Protein AF-A0A9N8VQ51-F1 (afdb_monomer_lite)

Sequence (353 aa):
MSFQVENALGAQPTTYTETKEGTSELGQQQNMNNNNSEETFSDNPTELLEFSQPSAPISSTDSSTVSSSSTLDYNYESSNSSTTSSSDYDTPIINPISFLNTMHQKLNLEPPTYEFSHDPATGHFFCQVNFNNQAYKNTIARPKKQQAKEDAAGIAMQGLSLIMPDFTAAIRQELLVPKSAQWYQKQLMRANKGESKRPCVLLLEFCQMHRLGHPIYNIRDDGRGYYLFDCTIMGRTFNPELALWQKNDAKDHVSTIAFNVLYREFYEKEIVEIQSRLQPYGIPPTSVGIPPSHPPPNVAYSPLHHSMYPNTADGSNYYATAEHASYYATDPNGQVAMYYSNTTMTNASHQRN

pLDDT: mean 70.94, std 27.79, range [26.86, 98.75]

Secondary structure (DSSP, 8-state):
-----------------------------------------------------------------------------------------------HHHHHHHHHHHHTPPPPEEEEEE-TTT-PEEEEEEETTEEEE-SS-BSSHHHHHHHHHHHHHHHHHHH-HHHHHHHHHHHTS-HHHHHHHHHHHHHTTT-PPPHHHHHHHHHHHHT--PPEEEEEE-SSS-EEEEEEETTEEEPPSS-BSSHHHHHHHHHHHHHHHHHHHHHHHHHHHHHHHHS-TT------------PPP----------------------------------TT---------------PPP--

InterPro domains:
  IPR014720 Double-stranded RNA-binding domain [PS50137] (95-162)
  IPR014720 Double-stranded RNA-binding domain [SM00358] (96-161)
  IPR014720 Double-stranded RNA-binding domain [SM00358] (199-263)

Foldseek 3Di:
DDDDDDDDDDDDDDDDDDDDDDDDDDDDDDDDDDDDDDDDDDDDDDDDDDDDDDDDDDDDDDDDDDDDDDPPPPPPPPPPDPDDPDPPDLQFQDQLLVLQVLLCVVVVFDRWDKDWDADPVPRFIKIWIQGPNDIFIAPDGHNDPVVNVSRSSVRVLVVCCVVPVVSSVVSSVVSLAQPLRVVVVVQVVCVVVVNHDQLQVVLQVVCVVVVQDGWDWDWDDPVPQFIWIWTDTNNDIFGAPDTHNDPSVNSSRSSNVVCVVVSVVSRVVRNVVSVVSRDPPDDDPPPVPPPPPDDDPDDDDDDDDDDDDDDDDDDDDDDDDPPPPDDFDADPVGDGDDDDDDDDDDDDDDDDD

Radius of gyration: 37.27 Å; chains: 1; bounding box: 99×84×125 Å

Organism: Funneliformis mosseae (NCBI:txid27381)

Structure (mmCIF, N/CA/C/O backbone):
data_AF-A0A9N8VQ51-F1
#
_entry.id   AF-A0A9N8VQ51-F1
#
loop_
_atom_site.group_PDB
_atom_site.id
_atom_site.type_symbol
_atom_site.label_atom_id
_atom_site.label_alt_id
_atom_site.label_comp_id
_atom_site.label_asym_id
_atom_site.label_entity_id
_atom_site.label_seq_id
_atom_site.pdbx_PDB_ins_code
_atom_site.Cartn_x
_atom_site.Cartn_y
_atom_site.Cartn_z
_atom_site.occupancy
_atom_site.B_iso_or_equiv
_atom_site.auth_seq_id
_atom_site.auth_comp_id
_atom_site.auth_asym_id
_atom_site.auth_atom_id
_atom_site.pdbx_PDB_model_num
ATOM 1 N N . MET A 1 1 ? 7.041 -14.402 78.923 1.00 42.50 1 MET A N 1
ATOM 2 C CA . MET A 1 1 ? 8.367 -14.882 79.362 1.00 42.50 1 MET A CA 1
ATOM 3 C C . MET A 1 1 ? 8.859 -15.892 78.345 1.00 42.50 1 MET A C 1
ATOM 5 O O . MET A 1 1 ? 8.056 -16.669 77.850 1.00 42.50 1 MET A O 1
ATOM 9 N N . SER A 1 2 ? 10.135 -15.758 78.001 1.00 42.25 2 SER A N 1
ATOM 10 C CA . SER A 1 2 ? 10.947 -16.480 77.021 1.00 42.25 2 SER A CA 1
ATOM 11 C C . SER A 1 2 ? 10.787 -18.003 77.009 1.00 42.25 2 SER A C 1
ATOM 13 O O . SER A 1 2 ? 10.531 -18.581 78.056 1.00 42.25 2 SER A O 1
ATOM 15 N N . PHE A 1 3 ? 11.040 -18.637 75.857 1.00 45.56 3 PHE A N 1
ATOM 16 C CA . PHE A 1 3 ? 12.298 -19.361 75.604 1.00 45.56 3 PHE A CA 1
ATOM 17 C C . PHE A 1 3 ? 12.540 -19.539 74.092 1.00 45.56 3 PHE A C 1
ATOM 19 O O . PHE A 1 3 ? 11.647 -19.920 73.341 1.00 45.56 3 PHE A O 1
ATOM 26 N N . GLN A 1 4 ? 13.767 -19.209 73.682 1.00 50.56 4 GLN A N 1
ATOM 27 C CA . GLN A 1 4 ? 14.431 -19.611 72.438 1.00 50.56 4 GLN A CA 1
ATOM 28 C C . GLN A 1 4 ? 14.835 -21.100 72.513 1.00 50.56 4 GLN A C 1
ATOM 30 O O . GLN A 1 4 ? 14.955 -21.628 73.618 1.00 50.56 4 GLN A O 1
ATOM 35 N N . VAL A 1 5 ? 15.124 -21.744 71.373 1.00 43.41 5 VAL A N 1
ATOM 36 C CA . VAL A 1 5 ? 16.480 -22.187 70.943 1.00 43.41 5 VAL A CA 1
ATOM 37 C C . VAL A 1 5 ? 16.397 -23.031 69.649 1.00 43.41 5 VAL A C 1
ATOM 39 O O . VAL A 1 5 ? 15.387 -23.658 69.346 1.00 43.41 5 VAL A O 1
ATOM 42 N N . GLU A 1 6 ? 17.487 -22.930 68.886 1.00 47.00 6 GLU A N 1
ATOM 43 C CA . GLU A 1 6 ? 17.826 -23.301 67.506 1.00 47.00 6 GLU A CA 1
ATOM 44 C C . GLU A 1 6 ? 17.985 -24.799 67.175 1.00 47.00 6 GLU A C 1
ATOM 46 O O . GLU A 1 6 ? 18.279 -25.615 68.048 1.00 47.00 6 GLU A O 1
ATOM 51 N N . ASN A 1 7 ? 17.902 -25.114 65.869 1.00 37.84 7 ASN A N 1
ATOM 52 C CA . ASN A 1 7 ? 18.898 -25.827 65.022 1.00 37.84 7 ASN A CA 1
ATOM 53 C C . ASN A 1 7 ? 18.189 -26.441 63.792 1.00 37.84 7 ASN A C 1
ATOM 55 O O . ASN A 1 7 ? 17.039 -26.843 63.912 1.00 37.84 7 ASN A O 1
ATOM 59 N N . ALA A 1 8 ? 18.763 -26.702 62.615 1.00 38.41 8 ALA A N 1
ATOM 60 C CA . ALA A 1 8 ? 19.899 -26.253 61.799 1.00 38.41 8 ALA A CA 1
ATOM 61 C C . ALA A 1 8 ? 19.885 -27.162 60.533 1.00 38.41 8 ALA A C 1
ATOM 63 O O . ALA A 1 8 ? 19.404 -28.290 60.618 1.00 38.41 8 ALA A O 1
ATOM 64 N N . LEU A 1 9 ? 20.495 -26.702 59.424 1.00 38.12 9 LEU A N 1
ATOM 65 C CA . LEU A 1 9 ? 20.803 -27.408 58.150 1.00 38.12 9 LEU A CA 1
ATOM 66 C C . LEU A 1 9 ? 19.612 -27.668 57.198 1.00 38.12 9 LEU A C 1
ATOM 68 O O . LEU A 1 9 ? 18.580 -28.172 57.603 1.00 38.12 9 LEU A O 1
ATOM 72 N N . GLY A 1 10 ? 19.656 -27.404 55.889 1.00 33.50 10 GLY A N 1
ATOM 73 C CA . GLY A 1 10 ? 20.723 -26.975 54.983 1.00 33.50 10 GLY A CA 1
ATOM 74 C C . GLY A 1 10 ? 20.492 -27.617 53.605 1.00 33.50 10 GLY A C 1
ATOM 75 O O . GLY A 1 10 ? 20.541 -28.836 53.505 1.00 33.50 10 GLY A O 1
ATOM 76 N N . ALA A 1 11 ? 20.240 -26.829 52.552 1.00 41.12 11 ALA A N 1
ATOM 77 C CA . ALA A 1 11 ? 20.386 -27.247 51.150 1.00 41.12 11 ALA A CA 1
ATOM 78 C C . ALA A 1 11 ? 20.467 -26.015 50.227 1.00 41.12 11 ALA A C 1
ATOM 80 O O . ALA A 1 11 ? 19.726 -25.050 50.392 1.00 41.12 11 ALA A O 1
ATOM 81 N N . GLN A 1 12 ? 21.432 -26.056 49.311 1.00 45.28 12 GLN A N 1
ATOM 82 C CA . GLN A 1 12 ? 21.986 -24.956 48.514 1.00 45.28 12 GLN A CA 1
ATOM 83 C C . GLN A 1 12 ? 21.222 -24.668 47.202 1.00 45.28 12 GLN A C 1
ATOM 85 O O . GLN A 1 12 ? 20.552 -25.564 46.689 1.00 45.28 12 GLN A O 1
ATOM 90 N N . PRO A 1 13 ? 21.389 -23.466 46.607 1.00 43.16 13 PRO A N 1
ATOM 91 C CA . PRO A 1 13 ? 20.944 -23.141 45.252 1.00 43.16 13 PRO A CA 1
ATOM 92 C C . PRO A 1 13 ? 22.022 -23.448 44.194 1.00 43.16 13 PRO A C 1
ATOM 94 O O . PRO A 1 13 ? 23.195 -23.127 44.375 1.00 43.16 13 PRO A O 1
ATOM 97 N N . THR A 1 14 ? 21.627 -24.025 43.058 1.00 40.00 14 THR A N 1
ATOM 98 C CA . THR A 1 14 ? 22.489 -24.217 41.882 1.00 40.00 14 THR A CA 1
ATOM 99 C C . THR A 1 14 ? 22.326 -23.064 40.890 1.00 40.00 14 THR A C 1
ATOM 101 O O . THR A 1 14 ? 21.338 -22.969 40.165 1.00 40.00 14 THR A O 1
ATOM 104 N N . THR A 1 15 ? 23.329 -22.191 40.832 1.00 33.81 15 THR A N 1
ATOM 105 C CA . THR A 1 15 ? 23.589 -21.259 39.728 1.00 33.81 15 THR A CA 1
ATOM 106 C C . THR A 1 15 ? 24.597 -21.891 38.767 1.00 33.81 15 THR A C 1
ATOM 108 O O . THR A 1 15 ? 25.669 -22.320 39.186 1.00 33.81 15 THR A O 1
ATOM 111 N N . TYR A 1 16 ? 24.267 -21.934 37.474 1.00 34.72 16 TYR A N 1
ATOM 112 C CA . TYR A 1 16 ? 25.204 -22.294 36.408 1.00 34.72 16 TYR A CA 1
ATOM 113 C C . TYR A 1 16 ? 25.683 -21.024 35.699 1.00 34.72 16 TYR A C 1
ATOM 115 O O . TYR A 1 16 ? 24.906 -20.316 35.064 1.00 34.72 16 TYR A O 1
ATOM 123 N N . THR A 1 17 ? 26.981 -20.762 35.819 1.00 35.31 17 THR A N 1
ATOM 124 C CA . THR A 1 17 ? 27.781 -19.885 34.959 1.00 35.31 17 THR A CA 1
ATOM 125 C C . THR A 1 17 ? 28.634 -20.775 34.063 1.00 35.31 17 THR A C 1
ATOM 127 O O . THR A 1 17 ? 29.404 -21.581 34.584 1.00 35.31 17 THR A O 1
ATOM 130 N N . GLU A 1 18 ? 28.534 -20.626 32.743 1.00 38.41 18 GLU A N 1
ATOM 131 C CA . GLU A 1 18 ? 29.483 -21.223 31.801 1.00 38.41 18 GLU A CA 1
ATOM 132 C C . GLU A 1 18 ? 30.188 -20.110 31.022 1.00 38.41 18 GLU A C 1
ATOM 134 O O . GLU A 1 18 ? 29.588 -19.386 30.228 1.00 38.41 18 GLU A O 1
ATOM 139 N N . THR A 1 19 ? 31.480 -19.974 31.310 1.00 32.81 19 THR A N 1
ATOM 140 C CA . THR A 1 19 ? 32.449 -19.127 30.617 1.00 32.81 19 THR A CA 1
ATOM 141 C C . THR A 1 19 ? 33.337 -20.054 29.795 1.00 32.81 19 THR A C 1
ATOM 143 O O . THR A 1 19 ? 33.941 -20.961 30.368 1.00 32.81 19 THR A O 1
ATOM 146 N N . LYS A 1 20 ? 33.480 -19.810 28.488 1.00 44.97 20 LYS A N 1
ATOM 147 C CA . LYS A 1 20 ? 34.639 -20.275 27.714 1.00 44.97 20 LYS A CA 1
ATOM 148 C C . LYS A 1 20 ? 35.108 -19.205 26.728 1.00 44.97 20 LYS A C 1
ATOM 150 O O . LYS A 1 20 ? 34.407 -18.845 25.787 1.00 44.97 20 LYS A O 1
ATOM 155 N N . GLU A 1 21 ? 36.321 -18.733 27.002 1.00 39.19 21 GLU A N 1
ATOM 156 C CA . GLU A 1 21 ? 37.334 -18.228 26.066 1.00 39.19 21 GLU A CA 1
ATOM 157 C C . GLU A 1 21 ? 37.466 -19.205 24.875 1.00 39.19 21 GLU A C 1
ATOM 159 O O . GLU A 1 21 ? 37.218 -20.397 25.029 1.00 39.19 21 GLU A O 1
ATOM 164 N N . GLY A 1 22 ? 37.849 -18.865 23.649 1.00 35.94 22 GLY A N 1
ATOM 165 C CA . GLY A 1 22 ? 38.529 -17.716 23.068 1.00 35.94 22 GLY A CA 1
ATOM 166 C C . GLY A 1 22 ? 39.348 -18.276 21.896 1.00 35.94 22 GLY A C 1
ATOM 167 O O . GLY A 1 22 ? 40.073 -19.248 22.085 1.00 35.94 22 GLY A O 1
ATOM 168 N N . THR A 1 23 ? 39.231 -17.739 20.677 1.00 35.34 23 THR A N 1
ATOM 169 C CA . THR A 1 23 ? 40.211 -17.990 19.599 1.00 35.34 23 THR A CA 1
ATOM 170 C C . THR A 1 23 ? 40.178 -16.855 18.575 1.00 35.34 23 THR A C 1
ATOM 172 O O . THR A 1 23 ? 39.118 -16.408 18.146 1.00 35.34 23 THR A O 1
ATOM 175 N N . SER A 1 24 ? 41.376 -16.374 18.258 1.00 38.69 24 SER A N 1
ATOM 176 C CA . SER A 1 24 ? 41.749 -15.268 17.377 1.00 38.69 24 SER A CA 1
ATOM 177 C C . SER A 1 24 ? 41.990 -15.756 15.944 1.00 38.69 24 SER A C 1
ATOM 179 O O . SER A 1 24 ? 42.555 -16.830 15.802 1.00 38.69 24 SER A O 1
ATOM 181 N N . GLU A 1 25 ? 41.656 -14.941 14.933 1.00 36.38 25 GLU A N 1
ATOM 182 C CA . GLU A 1 25 ? 42.268 -14.834 13.581 1.00 36.38 25 GLU A CA 1
ATOM 183 C C . GLU A 1 25 ? 41.505 -13.715 12.832 1.00 36.38 25 GLU A C 1
ATOM 185 O O . GLU A 1 25 ? 40.301 -13.808 12.625 1.00 36.38 25 GLU A O 1
ATOM 190 N N . LEU A 1 26 ? 42.023 -12.493 12.663 1.00 36.50 26 LEU A N 1
ATOM 191 C CA . LEU A 1 26 ? 43.048 -12.022 11.718 1.00 36.50 26 LEU A CA 1
ATOM 192 C C . LEU A 1 26 ? 42.845 -12.504 10.268 1.00 36.50 26 LEU A C 1
ATOM 194 O O . LEU A 1 26 ? 43.478 -13.450 9.817 1.00 36.50 26 LEU A O 1
ATOM 198 N N . GLY A 1 27 ? 42.011 -11.779 9.517 1.00 33.06 27 GLY A N 1
ATOM 199 C CA . GLY A 1 27 ? 41.875 -11.903 8.066 1.00 33.06 27 GLY A CA 1
ATOM 200 C C . GLY A 1 27 ? 41.645 -10.535 7.430 1.00 33.06 27 GLY A C 1
ATOM 201 O O . GLY A 1 27 ? 40.580 -9.943 7.567 1.00 33.06 27 GLY A O 1
ATOM 202 N N . GLN A 1 28 ? 42.682 -10.024 6.772 1.00 35.22 28 GLN A N 1
ATOM 203 C CA . GLN A 1 28 ? 42.676 -8.815 5.954 1.00 35.22 28 GLN A CA 1
ATOM 204 C C . GLN A 1 28 ? 41.682 -8.961 4.794 1.00 35.22 28 GLN A C 1
ATOM 206 O O . GLN A 1 28 ? 41.728 -9.956 4.074 1.00 35.22 28 GLN A O 1
ATOM 211 N N . GLN A 1 29 ? 40.847 -7.947 4.555 1.00 35.72 29 GLN A N 1
ATOM 212 C CA . GLN A 1 29 ? 40.124 -7.815 3.293 1.00 35.72 29 GLN A CA 1
ATOM 213 C C . GLN A 1 29 ? 40.633 -6.578 2.555 1.00 35.72 29 GLN A C 1
ATOM 215 O O . GLN A 1 29 ? 40.297 -5.437 2.864 1.00 35.72 29 GLN A O 1
ATOM 220 N N . GLN A 1 30 ? 41.513 -6.852 1.597 1.00 35.66 30 GLN A N 1
ATOM 221 C CA . GLN A 1 30 ? 41.952 -5.945 0.553 1.00 35.66 30 GLN A CA 1
ATOM 222 C C . GLN A 1 30 ? 41.062 -6.131 -0.689 1.00 35.66 30 GLN A C 1
ATOM 224 O O . GLN A 1 30 ? 40.878 -7.249 -1.160 1.00 35.66 30 GLN A O 1
ATOM 229 N N . ASN A 1 31 ? 40.660 -4.987 -1.249 1.00 33.62 31 ASN A N 1
ATOM 230 C CA . ASN A 1 31 ? 40.716 -4.643 -2.675 1.00 33.62 31 ASN A CA 1
ATOM 231 C C . ASN A 1 31 ? 39.568 -5.043 -3.632 1.00 33.62 31 ASN A C 1
ATOM 233 O O . ASN A 1 31 ? 39.256 -6.214 -3.814 1.00 33.62 31 ASN A O 1
ATOM 237 N N . MET A 1 32 ? 39.024 -4.008 -4.291 1.00 30.31 32 MET A N 1
ATOM 238 C CA . MET A 1 32 ? 38.789 -3.813 -5.742 1.00 30.31 32 MET A CA 1
ATOM 239 C C . MET A 1 32 ? 37.933 -2.530 -5.847 1.00 30.31 32 MET A C 1
ATOM 241 O O . MET A 1 32 ? 36.733 -2.554 -5.600 1.00 30.31 32 MET A O 1
ATOM 245 N N . ASN A 1 33 ? 38.521 -1.334 -5.894 1.00 31.38 33 ASN A N 1
ATOM 246 C CA . ASN A 1 33 ? 39.154 -0.702 -7.055 1.00 31.38 33 ASN A CA 1
ATOM 247 C C . ASN A 1 33 ? 38.186 -0.582 -8.245 1.00 31.38 33 ASN A C 1
ATOM 249 O O . ASN A 1 33 ? 38.089 -1.485 -9.071 1.00 31.38 33 ASN A O 1
ATOM 253 N N . ASN A 1 34 ? 37.475 0.546 -8.319 1.00 33.94 34 ASN A N 1
ATOM 254 C CA . ASN A 1 34 ? 36.746 0.957 -9.512 1.00 33.94 34 ASN A CA 1
ATOM 255 C C . ASN A 1 34 ? 37.376 2.266 -9.997 1.00 33.94 34 ASN A C 1
ATOM 257 O O . ASN A 1 34 ? 37.078 3.346 -9.491 1.00 33.94 34 ASN A O 1
ATOM 261 N N . ASN A 1 35 ? 38.313 2.123 -10.933 1.00 33.78 35 ASN A N 1
ATOM 262 C CA . ASN A 1 35 ? 38.882 3.223 -11.692 1.00 33.78 35 ASN A CA 1
ATOM 263 C C . ASN A 1 35 ? 37.773 3.824 -12.555 1.00 33.78 35 ASN A C 1
ATOM 265 O O . ASN A 1 35 ? 37.283 3.158 -13.465 1.00 33.78 35 ASN A O 1
ATOM 269 N N . ASN A 1 36 ? 37.421 5.081 -12.304 1.00 37.19 36 ASN A N 1
ATOM 270 C CA . ASN A 1 36 ? 36.857 5.929 -13.338 1.00 37.19 36 ASN A CA 1
ATOM 271 C C . ASN A 1 36 ? 37.708 7.192 -13.418 1.00 37.19 36 ASN A C 1
ATOM 273 O O . ASN A 1 36 ? 37.992 7.842 -12.415 1.00 37.19 36 ASN A O 1
ATOM 277 N N . SER A 1 37 ? 38.176 7.416 -14.633 1.00 42.81 37 SER A N 1
ATOM 278 C CA . SER A 1 37 ? 39.149 8.395 -15.081 1.00 42.81 37 SER A CA 1
ATOM 279 C C . SER A 1 37 ? 38.754 9.837 -14.781 1.00 42.81 37 SER A C 1
ATOM 281 O O . SER A 1 37 ? 37.594 10.226 -14.907 1.00 42.81 37 SER A O 1
ATOM 283 N N . GLU A 1 38 ? 39.788 10.594 -14.426 1.00 31.61 38 GLU A N 1
ATOM 284 C CA . GLU A 1 38 ? 39.860 12.043 -14.301 1.00 31.61 38 GLU A CA 1
ATOM 285 C C . GLU A 1 38 ? 39.348 12.747 -15.569 1.00 31.61 38 GLU A C 1
ATOM 287 O O . GLU A 1 38 ? 39.861 12.513 -16.663 1.00 31.61 38 GLU A O 1
ATOM 292 N N . GLU A 1 39 ? 38.397 13.668 -15.410 1.00 39.69 39 GLU A N 1
ATOM 293 C CA . GLU A 1 39 ? 38.368 14.888 -16.215 1.00 39.69 39 GLU A CA 1
ATOM 294 C C . GLU A 1 39 ? 38.542 16.085 -15.282 1.00 39.69 39 GLU A C 1
ATOM 296 O O . GLU A 1 39 ? 37.778 16.332 -14.349 1.00 39.69 39 GLU A O 1
ATOM 301 N N . THR A 1 40 ? 39.638 16.778 -15.540 1.00 35.97 40 THR A N 1
ATOM 302 C CA . THR A 1 40 ? 40.151 17.985 -14.918 1.00 35.97 40 THR A CA 1
ATOM 303 C C . THR A 1 40 ? 39.262 19.174 -15.279 1.00 35.97 40 THR A C 1
ATOM 305 O O . THR A 1 40 ? 39.118 19.485 -16.458 1.00 35.97 40 THR A O 1
ATOM 308 N N . PHE A 1 41 ? 38.743 19.906 -14.291 1.00 38.28 41 PHE A N 1
ATOM 309 C CA . PHE A 1 41 ? 38.369 21.310 -14.480 1.00 38.28 41 PHE A CA 1
ATOM 310 C C . PHE A 1 41 ? 38.745 22.134 -13.246 1.00 38.28 41 PHE A C 1
ATOM 312 O O . PHE A 1 41 ? 38.390 21.804 -12.117 1.00 38.28 41 PHE A O 1
ATOM 319 N N . SER A 1 42 ? 39.533 23.174 -13.516 1.00 35.47 42 SER A N 1
ATOM 320 C CA . SER A 1 42 ? 40.180 24.087 -12.575 1.00 35.47 42 SER A CA 1
ATOM 321 C C . SER A 1 42 ? 39.239 25.208 -12.115 1.00 35.47 42 SER A C 1
ATOM 323 O O . SER A 1 42 ? 38.468 25.730 -12.916 1.00 35.47 42 SER A O 1
ATOM 325 N N . ASP A 1 43 ? 39.421 25.590 -10.848 1.00 33.06 43 ASP A N 1
ATOM 326 C CA . ASP A 1 43 ? 39.361 26.936 -10.253 1.00 33.06 43 ASP A CA 1
ATOM 327 C C . ASP A 1 43 ? 38.087 27.798 -10.354 1.00 33.06 43 ASP A C 1
ATOM 329 O O . ASP A 1 43 ? 37.773 28.375 -11.391 1.00 33.06 43 ASP A O 1
ATOM 333 N N . ASN A 1 44 ? 37.459 28.075 -9.200 1.00 34.41 44 ASN A N 1
ATOM 334 C CA . ASN A 1 44 ? 37.743 29.311 -8.441 1.00 34.41 44 ASN A CA 1
ATOM 335 C C . ASN A 1 44 ? 37.050 29.328 -7.052 1.00 34.41 44 ASN A C 1
ATOM 337 O O . ASN A 1 44 ? 36.023 28.670 -6.876 1.00 34.41 44 ASN A O 1
ATOM 341 N N . PRO A 1 45 ? 37.579 30.082 -6.063 1.00 47.75 45 PRO A N 1
ATOM 342 C CA . PRO A 1 45 ? 37.125 30.067 -4.677 1.00 47.75 45 PRO A CA 1
ATOM 343 C C . PRO A 1 45 ? 36.052 31.134 -4.413 1.00 47.75 45 PRO A C 1
ATOM 345 O O . PRO A 1 45 ? 36.073 32.217 -4.996 1.00 47.75 45 PRO A O 1
ATOM 348 N N . THR A 1 46 ? 35.122 30.858 -3.498 1.00 37.44 46 THR A N 1
ATOM 349 C CA . THR A 1 46 ? 34.206 31.870 -2.951 1.00 37.44 46 THR A CA 1
ATOM 350 C C . THR A 1 46 ? 34.304 31.899 -1.432 1.00 37.44 46 THR A C 1
ATOM 352 O O . THR A 1 46 ? 34.487 30.880 -0.772 1.00 37.44 46 THR A O 1
ATOM 355 N N . GLU A 1 47 ? 34.257 33.131 -0.949 1.00 37.56 47 GLU A N 1
ATOM 356 C CA . GLU A 1 47 ? 34.647 33.668 0.341 1.00 37.56 47 GLU A CA 1
ATOM 357 C C . GLU A 1 47 ? 34.049 33.002 1.586 1.00 37.56 47 GLU A C 1
ATOM 359 O O . GLU A 1 47 ? 32.881 32.623 1.659 1.00 37.56 47 GLU A O 1
ATOM 364 N N . LEU A 1 48 ? 34.911 32.974 2.602 1.00 36.84 48 LEU A N 1
ATOM 365 C CA . LEU A 1 48 ? 34.625 32.824 4.021 1.00 36.84 48 LEU A CA 1
ATOM 366 C C . LEU A 1 48 ? 33.633 33.894 4.501 1.00 36.84 48 LEU A C 1
ATOM 368 O O . LEU A 1 48 ? 33.952 35.082 4.487 1.00 36.84 48 LEU A O 1
ATOM 372 N N . LEU A 1 49 ? 32.486 33.464 5.030 1.00 38.56 49 LEU A N 1
ATOM 373 C CA . LEU A 1 49 ? 31.719 34.250 5.996 1.00 38.56 49 LEU A CA 1
ATOM 374 C C . LEU A 1 49 ? 31.739 33.545 7.352 1.00 38.56 49 LEU A C 1
ATOM 376 O O . LEU A 1 49 ? 31.058 32.553 7.605 1.00 38.56 49 LEU A O 1
ATOM 380 N N . GLU A 1 50 ? 32.594 34.106 8.192 1.00 35.34 50 GLU A N 1
ATOM 381 C CA . GLU A 1 50 ? 32.732 33.940 9.627 1.00 35.34 50 GLU A CA 1
ATOM 382 C C . GLU A 1 50 ? 31.465 34.466 10.326 1.00 35.34 50 GLU A C 1
ATOM 384 O O . GLU A 1 50 ? 31.080 35.619 10.137 1.00 35.34 50 GLU A O 1
ATOM 389 N N . PHE A 1 51 ? 30.793 33.630 11.126 1.00 32.75 51 PHE A N 1
ATOM 390 C CA . PHE A 1 51 ? 29.738 34.083 12.036 1.00 32.75 51 PHE A CA 1
ATOM 391 C C . PHE A 1 51 ? 30.051 33.647 13.466 1.00 32.75 51 PHE A C 1
ATOM 393 O O . PHE A 1 51 ? 30.123 32.461 13.790 1.00 32.75 51 PHE A O 1
ATOM 400 N N . SER A 1 52 ? 30.255 34.660 14.302 1.00 31.17 52 SER A N 1
ATOM 401 C CA . SER A 1 52 ? 30.644 34.596 15.702 1.00 31.17 52 SER A CA 1
ATOM 402 C C . SER A 1 52 ? 29.590 33.943 16.597 1.00 31.17 52 SER A C 1
ATOM 404 O O . SER A 1 52 ? 28.415 34.309 16.577 1.00 31.17 52 SER A O 1
ATOM 406 N N . GLN A 1 53 ? 30.048 33.044 17.470 1.00 43.62 53 GLN A N 1
ATOM 407 C CA . GLN A 1 53 ? 29.362 32.693 18.714 1.00 43.62 53 GLN A CA 1
ATOM 408 C C . GLN A 1 53 ? 29.483 33.830 19.738 1.00 43.62 53 GLN A C 1
ATOM 410 O O . GLN A 1 53 ? 30.519 34.495 19.807 1.00 43.62 53 GLN A O 1
ATOM 415 N N . PRO A 1 54 ? 28.494 33.953 20.632 1.00 45.00 54 PRO A N 1
ATOM 416 C CA . PRO A 1 54 ? 28.805 34.288 22.014 1.00 45.00 54 PRO A CA 1
ATOM 417 C C . PRO A 1 54 ? 28.252 33.261 23.011 1.00 45.00 54 PRO A C 1
ATOM 419 O O . PRO A 1 54 ? 27.125 32.776 22.908 1.00 45.00 54 PRO A O 1
ATOM 422 N N . SER A 1 55 ? 29.090 32.964 24.001 1.00 37.66 55 SER A N 1
ATOM 423 C CA . SER A 1 55 ? 28.838 32.062 25.121 1.00 37.66 55 SER A CA 1
ATOM 424 C C . SER A 1 55 ? 28.304 32.794 26.360 1.00 37.66 55 SER A C 1
ATOM 426 O O . SER A 1 55 ? 28.754 33.900 26.655 1.00 37.66 55 SER A O 1
ATOM 428 N N . ALA A 1 56 ? 27.521 32.033 27.147 1.00 35.50 56 ALA A N 1
ATOM 429 C CA . ALA A 1 56 ? 27.410 32.026 28.622 1.00 35.50 56 ALA A CA 1
ATOM 430 C C . ALA A 1 56 ? 26.470 33.052 29.318 1.00 35.50 56 ALA A C 1
ATOM 432 O O . ALA A 1 56 ? 26.223 34.120 28.767 1.00 35.50 56 ALA A O 1
ATOM 433 N N . PRO A 1 57 ? 26.074 32.843 30.603 1.00 48.62 57 PRO A N 1
ATOM 434 C CA . PRO A 1 57 ? 25.703 31.603 31.323 1.00 48.62 57 PRO A CA 1
ATOM 435 C C . PRO A 1 57 ? 24.465 31.773 32.271 1.00 48.62 57 PRO A C 1
ATOM 437 O O . PRO A 1 57 ? 23.792 32.795 32.242 1.00 48.62 57 PRO A O 1
ATOM 440 N N . ILE A 1 58 ? 24.265 30.779 33.164 1.00 33.03 58 ILE A N 1
ATOM 441 C CA . ILE A 1 58 ? 23.580 30.750 34.490 1.00 33.03 58 ILE A CA 1
ATOM 442 C C . ILE A 1 58 ? 22.041 30.869 34.596 1.00 33.03 58 ILE A C 1
ATOM 444 O O . ILE A 1 58 ? 21.465 31.926 34.392 1.00 33.03 58 ILE A O 1
ATOM 448 N N . SER A 1 59 ? 21.378 29.823 35.115 1.00 33.03 59 SER A N 1
ATOM 449 C CA . SER A 1 59 ? 20.927 29.759 36.525 1.00 33.03 59 SER A CA 1
ATOM 450 C C . SER A 1 59 ? 19.981 28.572 36.775 1.00 33.03 59 SER A C 1
ATOM 452 O O . SER A 1 59 ? 19.062 28.296 36.011 1.00 33.03 59 SER A O 1
ATOM 454 N N . SER A 1 60 ? 20.228 27.892 37.888 1.00 42.38 60 SER A N 1
ATOM 455 C CA . SER A 1 60 ? 19.438 26.851 38.544 1.00 42.38 60 SER A CA 1
ATOM 456 C C . SER A 1 60 ? 18.139 27.383 39.156 1.00 42.38 60 SER A C 1
ATOM 458 O O . SER A 1 60 ? 18.164 28.429 39.807 1.00 42.38 60 SER A O 1
ATOM 460 N N . THR A 1 61 ? 17.040 26.623 39.085 1.00 38.16 61 THR A N 1
ATOM 461 C CA . THR A 1 61 ? 16.016 26.629 40.147 1.00 38.16 61 THR A CA 1
ATOM 462 C C . THR A 1 61 ? 15.192 25.342 40.143 1.00 38.16 61 THR A C 1
ATOM 464 O O . THR A 1 61 ? 14.627 24.948 39.126 1.00 38.16 61 THR A O 1
ATOM 467 N N . ASP A 1 62 ? 15.154 24.706 41.311 1.00 39.75 62 ASP A N 1
ATOM 468 C CA . ASP A 1 62 ? 14.257 23.623 41.699 1.00 39.75 62 ASP A CA 1
ATOM 469 C C . ASP A 1 62 ? 12.778 24.015 41.553 1.00 39.75 62 ASP A C 1
ATOM 471 O O . ASP A 1 62 ? 12.425 25.168 41.808 1.00 39.75 62 ASP A O 1
ATOM 475 N N . SER A 1 63 ? 11.890 23.043 41.298 1.00 36.41 63 SER A N 1
ATOM 476 C CA . SER A 1 63 ? 10.846 22.638 42.267 1.00 36.41 63 SER A CA 1
ATOM 477 C C . SER A 1 63 ? 9.700 21.815 41.655 1.00 36.41 63 SER A C 1
ATOM 479 O O . SER A 1 63 ? 9.060 22.197 40.680 1.00 36.41 63 SER A O 1
ATOM 481 N N . SER A 1 64 ? 9.391 20.735 42.380 1.00 35.34 64 SER A N 1
ATOM 482 C CA . SER A 1 64 ? 8.063 20.169 42.675 1.00 35.34 64 SER A CA 1
ATOM 483 C C . SER A 1 64 ? 7.181 19.581 41.561 1.00 35.34 64 SER A C 1
ATOM 485 O O . SER A 1 64 ? 6.415 20.258 40.884 1.00 35.34 64 SER A O 1
ATOM 487 N N . THR A 1 65 ? 7.183 18.246 41.554 1.00 45.47 65 THR A N 1
ATOM 488 C CA . THR A 1 65 ? 6.013 17.348 41.545 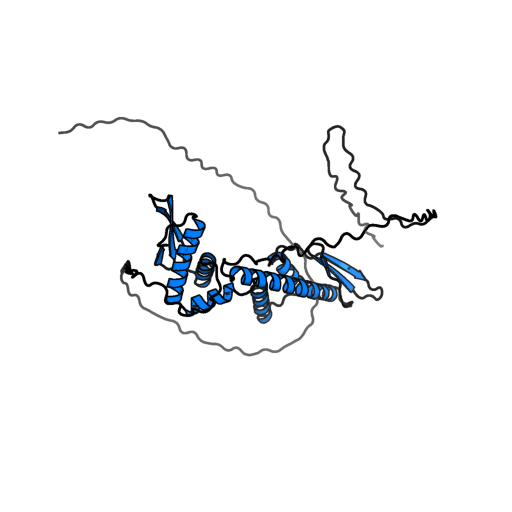1.00 45.47 65 THR A CA 1
ATOM 489 C C . THR A 1 65 ? 4.667 17.981 41.915 1.00 45.47 65 THR A C 1
ATOM 491 O O . THR A 1 65 ? 4.462 18.354 43.070 1.00 45.47 65 THR A O 1
ATOM 494 N N . VAL A 1 66 ? 3.705 17.916 40.987 1.00 39.78 66 VAL A N 1
ATOM 495 C CA . VAL A 1 66 ? 2.274 17.778 41.298 1.00 39.78 66 VAL A CA 1
ATOM 496 C C . VAL A 1 66 ? 1.653 16.780 40.318 1.00 39.78 66 VAL A C 1
ATOM 498 O O . VAL A 1 66 ? 1.404 17.086 39.155 1.00 39.78 66 VAL A O 1
ATOM 501 N N . SER A 1 67 ? 1.401 15.568 40.805 1.00 43.44 67 SER A N 1
ATOM 502 C CA . SER A 1 67 ? 0.562 14.573 40.140 1.00 43.44 67 SER A CA 1
ATOM 503 C C . SER A 1 67 ? -0.897 14.999 40.273 1.00 43.44 67 SER A C 1
ATOM 505 O O . SER A 1 67 ? -1.412 15.096 41.384 1.00 43.44 67 SER A O 1
ATOM 507 N N . SER A 1 68 ? -1.568 15.254 39.153 1.00 37.16 68 SER A N 1
ATOM 508 C CA . SER A 1 68 ? -3.016 15.474 39.104 1.00 37.16 68 SER A CA 1
ATOM 509 C C . SER A 1 68 ? -3.645 14.422 38.197 1.00 37.16 68 SER A C 1
ATOM 511 O O . SER A 1 68 ? -3.773 14.621 36.991 1.00 37.16 68 SER A O 1
ATOM 513 N N . SER A 1 69 ? -4.025 13.286 38.784 1.00 41.44 69 SER A N 1
ATOM 514 C CA . SER A 1 69 ? -4.968 12.353 38.166 1.00 41.44 69 SER A CA 1
ATOM 515 C C . SER A 1 69 ? -6.341 13.018 38.149 1.00 41.44 69 SER A C 1
ATOM 517 O O . SER A 1 69 ? -7.019 13.074 39.171 1.00 41.44 69 SER A O 1
ATOM 519 N N . SER A 1 70 ? -6.732 13.556 36.997 1.00 33.44 70 SER A N 1
ATOM 520 C CA . SER A 1 70 ? -8.101 13.999 36.740 1.00 33.44 70 SER A CA 1
ATOM 521 C C . SER A 1 70 ? -8.847 12.868 36.037 1.00 33.44 70 SER A C 1
ATOM 523 O O . SER A 1 70 ? -8.770 12.691 34.826 1.00 33.44 70 SER A O 1
ATOM 525 N N . THR A 1 71 ? -9.562 12.059 36.815 1.00 35.16 71 THR A N 1
ATOM 526 C CA . THR A 1 71 ? -10.635 11.209 36.296 1.00 35.16 71 THR A CA 1
ATOM 527 C C . THR A 1 71 ? -11.811 12.121 35.964 1.00 35.16 71 THR A C 1
ATOM 529 O O . THR A 1 71 ? -12.581 12.510 36.840 1.00 35.16 71 THR A O 1
ATOM 532 N N . LEU A 1 72 ? -11.903 12.536 34.700 1.00 38.41 72 LEU A N 1
ATOM 533 C CA . LEU A 1 72 ? -13.101 13.170 34.158 1.00 38.41 72 LEU A CA 1
ATOM 534 C C . LEU A 1 72 ? -14.191 12.099 34.037 1.00 38.41 72 LEU A C 1
ATOM 536 O O . LEU A 1 72 ? -14.307 11.430 33.012 1.00 38.41 72 LEU A O 1
ATOM 540 N N . ASP A 1 73 ? -14.981 11.948 35.099 1.00 26.86 73 ASP A N 1
ATOM 541 C CA . ASP A 1 73 ? -16.272 11.266 35.059 1.00 26.86 73 ASP A CA 1
ATOM 542 C C . ASP A 1 73 ? -17.236 12.109 34.212 1.00 26.86 73 ASP A C 1
ATOM 544 O O . ASP A 1 73 ? -18.020 12.918 34.712 1.00 26.86 73 ASP A O 1
ATOM 548 N N . TYR A 1 74 ? -17.163 11.944 32.890 1.00 35.44 74 TYR A N 1
ATOM 549 C CA . TYR A 1 74 ? -18.228 12.373 31.992 1.00 35.44 74 TYR A CA 1
ATOM 550 C C . TYR A 1 74 ? -19.427 11.451 32.209 1.00 35.44 74 TYR A C 1
ATOM 552 O O . TYR A 1 74 ? -19.614 10.454 31.512 1.00 35.44 74 TYR A O 1
ATOM 560 N N . ASN A 1 75 ? -20.252 11.795 33.197 1.00 30.31 75 ASN A N 1
ATOM 561 C CA . ASN A 1 75 ? -21.586 11.240 33.344 1.00 30.31 75 ASN A CA 1
ATOM 562 C C . ASN A 1 75 ? -22.468 11.824 32.231 1.00 30.31 75 ASN A C 1
ATOM 564 O O . ASN A 1 75 ? -23.164 12.822 32.407 1.00 30.31 75 ASN A O 1
ATOM 568 N N . TYR A 1 76 ? -22.353 11.245 31.037 1.00 38.25 76 TYR A N 1
ATOM 569 C CA . TYR A 1 76 ? -23.244 11.517 29.922 1.00 38.25 76 TYR A CA 1
ATOM 570 C C . TYR A 1 76 ? -24.544 10.760 30.199 1.00 38.25 76 TYR A C 1
ATOM 572 O O . TYR A 1 76 ? -24.674 9.581 29.866 1.00 38.25 76 TYR A O 1
ATOM 580 N N . GLU A 1 77 ? -25.499 11.426 30.856 1.00 26.91 77 GLU A N 1
ATOM 581 C CA . GLU A 1 77 ? -26.898 10.999 30.850 1.00 26.91 77 GLU A CA 1
ATOM 582 C C . GLU A 1 77 ? -27.351 10.948 29.390 1.00 26.91 77 GLU A C 1
ATOM 584 O O . GLU A 1 77 ? -27.720 11.949 28.773 1.00 26.91 77 GLU A O 1
ATOM 589 N N . SER A 1 78 ? -27.260 9.747 28.819 1.00 37.72 78 SER A N 1
ATOM 590 C CA . SER A 1 78 ? -27.773 9.410 27.504 1.00 37.72 78 SER A CA 1
ATOM 591 C C . SER A 1 78 ? -29.295 9.462 27.590 1.00 37.72 78 SER A C 1
ATOM 593 O O . SER A 1 78 ? -29.984 8.470 27.820 1.00 37.72 78 SER A O 1
ATOM 595 N N . SER A 1 79 ? -29.822 10.676 27.466 1.00 29.59 79 SER A N 1
ATOM 596 C CA . SER A 1 79 ? -31.208 10.884 27.094 1.00 29.59 79 SER A CA 1
ATOM 597 C C . SER A 1 79 ? -31.392 10.190 25.752 1.00 29.59 79 SER A C 1
ATOM 599 O O . SER A 1 79 ? -30.743 10.559 24.773 1.00 29.59 79 SER A O 1
ATOM 601 N N . ASN A 1 80 ? -32.238 9.158 25.734 1.00 39.31 80 ASN A N 1
ATOM 602 C CA . ASN A 1 80 ? -32.725 8.487 24.533 1.00 39.31 80 ASN A CA 1
ATOM 603 C C . ASN A 1 80 ? -33.326 9.530 23.577 1.00 39.31 80 ASN A C 1
ATOM 605 O O . ASN A 1 80 ? -34.522 9.807 23.604 1.00 39.31 80 ASN A O 1
ATOM 609 N N . SER A 1 81 ? -32.476 10.119 22.741 1.00 32.06 81 SER A N 1
ATOM 610 C CA . SER A 1 81 ? -32.860 10.929 21.598 1.00 32.06 81 SER A CA 1
ATOM 611 C C . SER A 1 81 ? -32.883 10.007 20.392 1.00 32.06 81 SER A C 1
ATOM 613 O O . SER A 1 81 ? -31.869 9.695 19.767 1.00 32.06 81 SER A O 1
ATOM 615 N N . SER A 1 82 ? -34.079 9.515 20.110 1.00 38.34 82 SER A N 1
ATOM 616 C CA . SER A 1 82 ? -34.451 8.954 18.826 1.00 38.34 82 SER A CA 1
ATOM 617 C C . SER A 1 82 ? -34.186 9.976 17.716 1.00 38.34 82 SER A C 1
ATOM 619 O O . SER A 1 82 ? -34.963 10.901 17.504 1.00 38.34 82 SER A O 1
ATOM 621 N N . THR A 1 83 ? -33.068 9.769 17.026 1.00 42.00 83 THR A N 1
ATOM 622 C CA . THR A 1 83 ? -32.949 9.791 15.563 1.00 42.00 83 THR A CA 1
ATOM 623 C C . THR A 1 83 ? -33.626 10.969 14.858 1.00 42.00 83 THR A C 1
ATOM 625 O O . THR A 1 83 ? -34.566 10.800 14.085 1.00 42.00 83 THR A O 1
ATOM 628 N N . THR A 1 84 ? -33.080 12.169 15.034 1.00 35.19 84 THR A N 1
ATOM 629 C CA . THR A 1 84 ? -33.143 13.190 13.983 1.00 35.19 84 THR A CA 1
ATOM 630 C C . THR A 1 84 ? -31.933 13.025 13.079 1.00 35.19 84 THR A C 1
ATOM 632 O O . THR A 1 84 ? -30.814 13.387 13.429 1.00 35.19 84 THR A O 1
ATOM 635 N N . SER A 1 85 ? -32.197 12.440 11.917 1.00 45.12 85 SER A N 1
ATOM 636 C CA . SER A 1 85 ? -31.364 12.392 10.722 1.00 45.12 85 SER A CA 1
ATOM 637 C C . SER A 1 85 ? -30.973 13.803 10.262 1.00 45.12 85 SER A C 1
ATOM 639 O O . SER A 1 85 ? -31.583 14.354 9.345 1.00 45.12 85 SER A O 1
ATOM 641 N N . SER A 1 86 ? -29.981 14.419 10.902 1.00 40.84 86 SER A N 1
ATOM 642 C CA . SER A 1 86 ? -29.212 15.477 10.254 1.00 40.84 86 SER A CA 1
ATOM 643 C C . SER A 1 86 ? -28.210 14.795 9.341 1.00 40.84 86 SER A C 1
ATOM 645 O O . SER A 1 86 ? -27.496 13.896 9.775 1.00 40.84 86 SER A O 1
ATOM 647 N N . SER A 1 87 ? -28.230 15.187 8.075 1.00 45.03 87 SER A N 1
ATOM 648 C CA . SER A 1 87 ? -27.394 14.723 6.973 1.00 45.03 87 SER A CA 1
ATOM 649 C C . SER A 1 87 ? -25.900 14.874 7.278 1.00 45.03 87 SER A C 1
ATOM 651 O O . SER A 1 87 ? -25.247 15.796 6.788 1.00 45.03 87 SER A O 1
ATOM 653 N N . ASP A 1 88 ? -25.374 13.988 8.116 1.00 43.75 88 ASP A N 1
ATOM 654 C CA . ASP A 1 88 ? -23.949 13.788 8.292 1.00 43.75 88 ASP A CA 1
ATOM 655 C C . ASP A 1 88 ? -23.453 13.166 6.999 1.00 43.75 88 ASP A C 1
ATOM 657 O O . ASP A 1 88 ? -23.719 12.005 6.691 1.00 43.75 88 ASP A O 1
ATOM 661 N N . TYR A 1 89 ? -22.825 14.025 6.201 1.00 43.94 89 TYR A N 1
ATOM 662 C CA . TYR A 1 89 ? -22.054 13.708 5.012 1.00 43.94 89 TYR A CA 1
ATOM 663 C C . TYR A 1 89 ? -21.441 12.318 5.124 1.00 43.94 89 TYR A C 1
ATOM 665 O O . TYR A 1 89 ? -20.815 12.038 6.147 1.00 43.94 89 TYR A O 1
ATOM 673 N N . ASP A 1 90 ? -21.625 11.505 4.075 1.00 56.00 90 ASP A N 1
ATOM 674 C CA . ASP A 1 90 ? -21.020 10.189 3.828 1.00 56.00 90 ASP A CA 1
ATOM 675 C C . ASP A 1 90 ? -19.535 10.197 4.206 1.00 56.00 90 ASP A C 1
ATOM 677 O O . ASP A 1 90 ? -18.639 10.353 3.370 1.00 56.00 90 ASP A O 1
ATOM 681 N N . THR A 1 91 ? -19.250 10.092 5.502 1.00 66.38 91 THR A N 1
ATOM 682 C CA . THR A 1 91 ? -17.885 10.049 5.970 1.00 66.38 91 THR A CA 1
ATOM 683 C C . THR A 1 91 ? -17.444 8.631 5.689 1.00 66.38 91 THR A C 1
ATOM 685 O O . THR A 1 91 ? -18.084 7.688 6.161 1.00 66.38 91 THR A O 1
ATOM 688 N N . PRO A 1 92 ? -16.390 8.462 4.882 1.00 70.56 92 PRO A N 1
ATOM 689 C CA . PRO A 1 92 ? -15.932 7.153 4.479 1.00 70.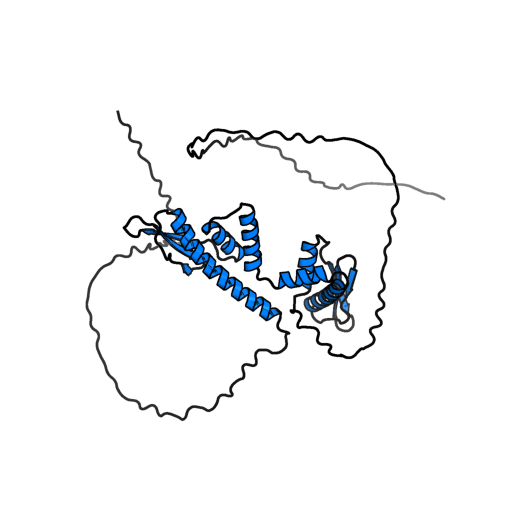56 92 PRO A CA 1
ATOM 690 C C . PRO A 1 92 ? -15.832 6.221 5.690 1.00 70.56 92 PRO A C 1
ATOM 692 O O . PRO A 1 92 ? -15.225 6.593 6.701 1.00 70.56 92 PRO A O 1
ATOM 695 N N . ILE A 1 93 ? -16.423 5.025 5.588 1.00 83.00 93 ILE A N 1
ATOM 696 C CA . ILE A 1 93 ? -16.327 3.983 6.614 1.00 83.00 93 ILE A CA 1
ATOM 697 C C . ILE A 1 93 ? -14.871 3.523 6.696 1.00 83.00 93 ILE A C 1
ATOM 699 O O . ILE A 1 93 ? -14.393 2.657 5.966 1.00 83.00 93 ILE A O 1
ATOM 703 N N . ILE A 1 94 ? -14.138 4.169 7.590 1.00 89.31 94 ILE A N 1
ATOM 704 C CA . ILE A 1 94 ? -12.752 3.863 7.904 1.00 89.31 94 ILE A CA 1
ATOM 705 C C . ILE A 1 94 ? -12.748 2.874 9.062 1.00 89.31 94 ILE A C 1
ATOM 707 O O . ILE A 1 94 ? -13.480 3.048 10.035 1.00 89.31 94 ILE A O 1
ATOM 711 N N . ASN A 1 95 ? -11.893 1.850 8.984 1.00 92.56 95 ASN A N 1
ATOM 712 C CA . ASN A 1 95 ? -11.697 0.942 10.108 1.00 92.56 95 ASN A CA 1
ATOM 713 C C . ASN A 1 95 ? -11.153 1.740 11.314 1.00 92.56 95 ASN A C 1
ATOM 715 O O . ASN A 1 95 ? -10.028 2.250 11.242 1.00 92.56 95 ASN A O 1
ATOM 719 N N . PRO A 1 96 ? -11.902 1.836 12.427 1.00 96.00 96 PRO A N 1
ATOM 720 C CA . PRO A 1 96 ? -11.521 2.700 13.539 1.00 96.00 96 PRO A CA 1
ATOM 721 C C . PRO A 1 96 ? -10.262 2.205 14.267 1.00 96.00 96 PRO A C 1
ATOM 723 O O . PRO A 1 96 ? -9.507 3.005 14.812 1.00 96.00 96 PRO A O 1
ATOM 726 N N . ILE A 1 97 ? -9.963 0.903 14.225 1.00 96.88 97 ILE A N 1
ATOM 727 C CA . ILE A 1 97 ? -8.722 0.351 14.789 1.00 96.88 97 ILE A CA 1
ATOM 728 C C . ILE A 1 97 ? -7.524 0.811 13.955 1.00 96.88 97 ILE A C 1
ATOM 730 O O . ILE A 1 97 ? -6.515 1.250 14.507 1.00 96.88 97 ILE A O 1
ATOM 734 N N . SER A 1 98 ? -7.627 0.733 12.623 1.00 94.56 98 SER A N 1
ATOM 735 C CA . SER A 1 98 ? -6.591 1.248 11.720 1.00 94.56 98 SER A CA 1
ATOM 736 C C . SER A 1 98 ? -6.390 2.749 11.906 1.00 94.56 98 SER A C 1
ATOM 738 O O . SER A 1 98 ? -5.249 3.192 11.944 1.00 94.56 98 SER A O 1
ATOM 740 N N . PHE A 1 99 ? -7.472 3.507 12.104 1.00 96.44 99 PHE A N 1
ATOM 741 C CA . PHE A 1 99 ? -7.412 4.936 12.403 1.00 96.44 99 PHE A CA 1
ATOM 742 C C . PHE A 1 99 ? -6.578 5.238 13.655 1.00 96.44 99 PHE A C 1
ATOM 744 O O . PHE A 1 99 ? -5.620 6.007 13.575 1.00 96.44 99 PHE A O 1
ATOM 751 N N . LEU A 1 100 ? -6.876 4.589 14.788 1.00 97.44 100 LEU A N 1
ATOM 752 C CA . LEU A 1 100 ? -6.095 4.766 16.020 1.00 97.44 100 LEU A CA 1
ATOM 753 C C . LEU A 1 100 ? -4.636 4.325 15.839 1.00 97.44 100 LEU A C 1
ATOM 755 O O . LEU A 1 100 ? -3.716 4.938 16.385 1.00 97.44 100 LEU A O 1
ATOM 759 N N . ASN A 1 101 ? -4.405 3.283 15.036 1.00 96.62 101 ASN A N 1
ATOM 760 C CA . ASN A 1 101 ? -3.057 2.826 14.729 1.00 96.62 101 ASN A CA 1
ATOM 761 C C . ASN A 1 101 ? -2.254 3.861 13.931 1.00 96.62 101 ASN A C 1
ATOM 763 O O . ASN A 1 101 ? -1.112 4.157 14.268 1.00 96.62 101 ASN A O 1
ATOM 767 N N . THR A 1 102 ? -2.847 4.452 12.901 1.00 95.56 102 THR A N 1
ATOM 768 C CA . THR A 1 102 ? -2.187 5.506 12.127 1.00 95.56 102 THR A CA 1
ATOM 769 C C . THR A 1 102 ? -1.964 6.754 12.980 1.00 95.56 102 THR A C 1
ATOM 771 O O . THR A 1 102 ? -0.894 7.357 12.922 1.00 95.56 102 THR A O 1
ATOM 774 N N . MET A 1 103 ? -2.935 7.112 13.823 1.00 96.00 103 MET A N 1
ATOM 775 C CA . MET A 1 103 ? -2.849 8.280 14.697 1.00 96.00 103 MET A CA 1
ATOM 776 C C . MET A 1 103 ? -1.705 8.166 15.718 1.00 96.00 103 MET A C 1
ATOM 778 O O . MET A 1 103 ? -0.932 9.116 15.837 1.00 96.00 103 MET A O 1
ATOM 782 N N . HIS A 1 104 ? -1.524 7.021 16.396 1.00 96.00 104 HIS A N 1
ATOM 783 C CA . HIS A 1 104 ? -0.418 6.876 17.361 1.00 96.00 104 HIS A CA 1
ATOM 784 C C . HIS A 1 104 ? 0.955 6.967 16.692 1.00 96.00 104 HIS A C 1
ATOM 786 O O . HIS A 1 104 ? 1.846 7.623 17.222 1.00 96.00 104 HIS A O 1
ATOM 792 N N . GLN A 1 105 ? 1.115 6.373 15.503 1.00 96.00 105 GLN A N 1
ATOM 793 C CA . GLN A 1 105 ? 2.379 6.419 14.761 1.00 96.00 105 GLN A CA 1
ATOM 794 C C . GLN A 1 105 ? 2.721 7.838 14.317 1.00 96.00 105 GLN A C 1
ATOM 796 O O . GLN A 1 105 ? 3.880 8.237 14.347 1.00 96.00 105 GLN A O 1
ATOM 801 N N . LYS A 1 106 ? 1.718 8.610 13.892 1.00 94.69 106 LYS A N 1
ATOM 802 C CA . LYS A 1 106 ? 1.923 9.967 13.375 1.00 94.69 106 LYS A CA 1
ATOM 803 C C . LYS A 1 106 ? 2.186 10.987 14.476 1.00 94.69 106 LYS A C 1
ATOM 805 O O . LYS A 1 106 ? 2.953 11.918 14.255 1.00 94.69 106 LYS A O 1
ATOM 810 N N . LEU A 1 107 ? 1.563 10.809 15.638 1.00 94.69 107 LEU A N 1
ATOM 811 C CA . LEU A 1 107 ? 1.741 11.688 16.793 1.00 94.69 107 LEU A CA 1
ATOM 812 C C . LEU A 1 107 ? 2.851 11.223 17.745 1.00 94.69 107 LEU A C 1
ATOM 814 O O . LEU A 1 107 ? 3.117 11.912 18.724 1.00 94.69 107 LEU A O 1
ATOM 818 N N . ASN A 1 108 ? 3.494 10.081 17.470 1.00 95.56 108 ASN A N 1
ATOM 819 C CA . ASN A 1 108 ? 4.424 9.415 18.389 1.00 95.56 108 ASN A CA 1
ATOM 820 C C . ASN A 1 108 ? 3.822 9.241 19.798 1.00 95.56 108 ASN A C 1
ATOM 822 O O . ASN A 1 108 ? 4.474 9.519 20.801 1.00 95.56 108 ASN A O 1
ATOM 826 N N . LEU A 1 109 ? 2.554 8.823 19.859 1.00 95.19 109 LEU A N 1
ATOM 827 C CA . LEU A 1 109 ? 1.854 8.534 21.113 1.00 95.19 109 LEU A CA 1
ATOM 828 C C . LEU A 1 109 ? 2.029 7.069 21.509 1.00 95.19 109 LEU A C 1
ATOM 830 O O . LEU A 1 109 ? 2.325 6.213 20.672 1.00 95.19 109 LEU A O 1
ATOM 834 N N . GLU A 1 110 ? 1.741 6.785 22.777 1.00 97.31 110 GLU A N 1
ATOM 835 C CA . GLU A 1 110 ? 1.610 5.415 23.263 1.00 97.31 110 GLU A CA 1
ATOM 836 C C . GLU A 1 110 ? 0.560 4.637 22.446 1.00 97.31 110 GLU A C 1
ATOM 838 O O . GLU A 1 110 ? -0.496 5.183 22.089 1.00 97.31 110 GLU A O 1
ATOM 843 N N . PRO A 1 111 ? 0.830 3.360 22.127 1.00 97.69 111 PRO A N 1
ATOM 844 C CA . PRO A 1 111 ? -0.079 2.550 21.337 1.00 97.69 111 PRO A CA 1
ATOM 845 C C . PRO A 1 111 ? -1.407 2.315 22.082 1.00 97.69 111 PRO A C 1
ATOM 847 O O . PRO A 1 111 ? -1.428 2.191 23.311 1.00 97.69 111 PRO A O 1
ATOM 850 N N . PRO A 1 112 ? -2.535 2.200 21.356 1.00 98.19 112 PRO A N 1
ATOM 851 C CA . PRO A 1 112 ? -3.833 1.954 21.973 1.00 98.19 112 PRO A CA 1
ATOM 852 C C . PRO A 1 112 ? -3.853 0.597 22.687 1.00 98.19 112 PRO A C 1
ATOM 854 O O . PRO A 1 112 ? -3.600 -0.447 22.078 1.00 98.19 112 PRO A O 1
ATOM 857 N N . THR A 1 113 ? -4.201 0.610 23.974 1.00 98.44 113 THR A N 1
ATOM 858 C CA . THR A 1 113 ? -4.302 -0.599 24.804 1.00 98.44 113 THR A CA 1
ATOM 859 C C . THR A 1 113 ? -5.757 -1.028 24.920 1.00 98.44 113 THR A C 1
ATOM 861 O O . THR A 1 113 ? -6.621 -0.200 25.188 1.00 98.44 113 THR A O 1
ATOM 864 N N . TYR A 1 114 ? -6.035 -2.316 24.711 1.00 98.50 114 TYR A N 1
ATOM 865 C CA . TYR A 1 114 ? -7.395 -2.854 24.707 1.00 98.50 114 TYR A CA 1
ATOM 866 C C . TYR A 1 114 ? -7.607 -3.817 25.869 1.00 98.50 114 TYR A C 1
ATOM 868 O O . TYR A 1 114 ? -6.897 -4.815 25.995 1.00 98.50 114 TYR A O 1
ATOM 876 N N . GLU A 1 115 ? -8.640 -3.557 26.657 1.00 98.56 115 GLU A N 1
ATOM 877 C CA . GLU A 1 115 ? -9.066 -4.381 27.781 1.00 98.56 115 GLU A CA 1
ATOM 878 C C . GLU A 1 115 ? -10.445 -4.974 27.493 1.00 98.56 115 GLU A C 1
ATOM 880 O O . GLU A 1 115 ? -11.314 -4.315 26.920 1.00 98.56 115 GLU A O 1
ATOM 885 N N . PHE A 1 116 ? -10.652 -6.237 27.869 1.00 98.56 116 PHE A N 1
ATOM 886 C CA . PHE A 1 116 ? -11.900 -6.954 27.614 1.00 98.56 116 PHE A CA 1
ATOM 887 C C . PHE A 1 116 ? -12.550 -7.390 28.921 1.00 98.56 116 PHE A C 1
ATOM 889 O O . PHE A 1 116 ? -11.897 -7.960 29.791 1.00 98.56 116 PHE A O 1
ATOM 896 N N . SER A 1 117 ? -13.862 -7.197 29.010 1.00 98.31 117 SER A N 1
ATOM 897 C CA . SER A 1 117 ? -14.711 -7.778 30.053 1.00 98.31 117 SER A CA 1
ATOM 898 C C . SER A 1 117 ? -15.904 -8.493 29.417 1.00 98.31 117 SER A C 1
ATOM 900 O O . SER A 1 117 ? -16.134 -8.377 28.210 1.00 98.31 117 SER A O 1
ATOM 902 N N . HIS A 1 118 ? -16.622 -9.298 30.197 1.00 97.88 118 HIS A N 1
ATOM 903 C CA . HIS A 1 118 ? -17.778 -10.051 29.720 1.00 97.88 118 HIS A CA 1
ATOM 904 C C . HIS A 1 118 ? -19.026 -9.671 30.508 1.00 97.88 118 HIS A C 1
ATOM 906 O O . HIS A 1 118 ? -18.961 -9.419 31.710 1.00 97.88 118 HIS A O 1
ATOM 912 N N . ASP A 1 119 ? -20.155 -9.639 29.812 1.00 97.56 119 ASP A N 1
ATOM 913 C CA . ASP A 1 119 ? -21.464 -9.573 30.442 1.00 97.56 119 ASP A CA 1
ATOM 914 C C . ASP A 1 119 ? -21.788 -10.947 31.060 1.00 97.56 119 ASP A C 1
ATOM 916 O O . ASP A 1 119 ? -21.846 -11.935 30.320 1.00 97.56 119 ASP A O 1
ATOM 920 N N . PRO A 1 120 ? -21.998 -11.054 32.384 1.00 97.06 120 PRO A N 1
ATOM 921 C CA . PRO A 1 120 ? -22.308 -12.328 33.027 1.00 97.06 120 PRO A CA 1
ATOM 922 C C . PRO A 1 120 ? -23.651 -12.925 32.582 1.00 97.06 120 PRO A C 1
ATOM 924 O O . PRO A 1 120 ? -23.823 -14.137 32.686 1.00 97.06 120 PRO A O 1
ATOM 927 N N . ALA A 1 121 ? -24.596 -12.114 32.090 1.00 97.62 121 ALA A N 1
ATOM 928 C CA . ALA A 1 121 ? -25.913 -12.598 31.680 1.00 97.62 121 ALA A CA 1
ATOM 929 C C . ALA A 1 121 ? -25.904 -13.187 30.262 1.00 97.62 121 ALA A C 1
ATOM 931 O O . ALA A 1 121 ? -26.490 -14.241 30.021 1.00 97.62 121 ALA A O 1
ATOM 932 N N . THR A 1 122 ? -25.246 -12.509 29.319 1.00 97.69 122 THR A N 1
ATOM 933 C CA . THR A 1 122 ? -25.247 -12.894 27.895 1.00 97.69 122 THR A CA 1
ATOM 934 C C . THR A 1 122 ? -23.970 -13.605 27.446 1.00 97.69 122 THR A C 1
ATOM 936 O O . THR A 1 122 ? -23.956 -14.235 26.391 1.00 97.69 122 THR A O 1
ATOM 939 N N . GLY A 1 123 ? -22.875 -13.486 28.203 1.00 97.50 123 GLY A N 1
ATOM 940 C CA . GLY A 1 123 ? -21.541 -13.919 27.782 1.00 97.50 123 GLY A CA 1
ATOM 941 C C . GLY A 1 123 ? -20.927 -13.055 26.671 1.00 97.50 123 GLY A C 1
ATOM 942 O O . GLY A 1 123 ? -19.865 -13.394 26.147 1.00 97.50 123 GLY A O 1
ATOM 943 N N . HIS A 1 124 ? -21.575 -11.951 26.285 1.00 98.50 124 HIS A N 1
ATOM 944 C CA . HIS A 1 124 ? -21.064 -11.029 25.275 1.00 98.50 124 HIS A CA 1
ATOM 945 C C . HIS A 1 124 ? -19.887 -10.197 25.803 1.00 98.50 124 HIS A C 1
ATOM 947 O O . HIS A 1 124 ? -19.663 -10.062 27.004 1.00 98.50 124 HIS A O 1
ATOM 953 N N . PHE A 1 125 ? -19.124 -9.618 24.880 1.00 98.56 125 PHE A N 1
ATOM 954 C CA . PHE A 1 125 ? -17.897 -8.886 25.152 1.00 98.56 125 PHE A CA 1
ATOM 955 C C . PHE A 1 125 ? -18.136 -7.380 25.260 1.00 98.56 125 PHE A C 1
ATOM 957 O O . PHE A 1 125 ? -18.703 -6.752 24.362 1.00 98.56 125 PHE A O 1
ATOM 964 N N . PHE A 1 126 ? -17.594 -6.798 26.322 1.00 98.50 126 PHE A N 1
ATOM 965 C CA . PHE A 1 126 ? -17.249 -5.387 26.391 1.00 98.50 126 PHE A CA 1
ATOM 966 C C . PHE A 1 126 ? -15.759 -5.214 26.089 1.00 98.50 126 PHE A C 1
ATOM 968 O O . PHE A 1 126 ? -14.936 -6.080 26.399 1.00 98.50 126 PHE A O 1
ATOM 975 N N . CYS A 1 127 ? -15.413 -4.085 25.493 1.00 98.62 127 CYS A N 1
ATOM 976 C CA . CYS A 1 127 ? -14.057 -3.658 25.227 1.00 98.62 127 CYS A CA 1
ATOM 977 C C . CYS A 1 127 ? -13.894 -2.197 25.655 1.00 98.62 127 CYS A C 1
ATOM 979 O O . CYS A 1 127 ? -14.738 -1.349 25.364 1.00 98.62 127 CYS A O 1
ATOM 981 N N . GLN A 1 128 ? -12.796 -1.921 26.347 1.00 98.62 128 GLN A N 1
ATOM 982 C CA . GLN A 1 128 ? -12.315 -0.579 26.629 1.00 98.62 128 GLN A CA 1
ATOM 983 C C . GLN A 1 128 ? -10.999 -0.380 25.880 1.00 98.62 128 GLN A C 1
ATOM 985 O O . GLN A 1 128 ? -10.136 -1.257 25.907 1.00 98.62 128 GLN A O 1
ATOM 990 N N . VAL A 1 129 ? -10.849 0.757 25.209 1.00 98.69 129 VAL A N 1
ATOM 991 C CA . VAL A 1 129 ? -9.589 1.193 24.614 1.00 98.69 129 VAL A CA 1
ATOM 992 C C . VAL A 1 129 ? -9.054 2.385 25.397 1.00 98.69 129 VAL A C 1
ATOM 994 O O . VAL A 1 129 ? -9.740 3.393 25.555 1.00 98.69 129 VAL A O 1
ATOM 997 N N . ASN A 1 130 ? -7.828 2.261 25.891 1.00 98.38 130 ASN A N 1
ATOM 998 C CA . ASN A 1 130 ? -7.083 3.343 26.516 1.00 98.38 130 ASN A CA 1
ATOM 999 C C . ASN A 1 130 ? -6.169 3.957 25.450 1.00 98.38 130 ASN A C 1
ATOM 1001 O O . ASN A 1 130 ? -5.300 3.271 24.903 1.00 98.38 130 ASN A O 1
ATOM 1005 N N . PHE A 1 131 ? -6.387 5.229 25.121 1.00 98.06 131 PHE A N 1
ATOM 1006 C CA . PHE A 1 131 ? -5.623 5.948 24.109 1.00 98.06 131 PHE A CA 1
ATOM 1007 C C . PHE A 1 131 ? -5.534 7.439 24.443 1.00 98.06 131 PHE A C 1
ATOM 1009 O O . PHE A 1 131 ? -6.530 8.048 24.821 1.00 98.06 131 PHE A O 1
ATOM 1016 N N . ASN A 1 132 ? -4.342 8.029 24.301 1.00 95.75 132 ASN A N 1
ATOM 1017 C CA . ASN A 1 132 ? -4.085 9.440 24.617 1.00 95.75 132 ASN A CA 1
ATOM 1018 C C . ASN A 1 132 ? -4.569 9.849 26.030 1.00 95.75 132 ASN A C 1
ATOM 1020 O O . ASN A 1 132 ? -5.252 10.857 26.202 1.00 95.75 132 ASN A O 1
ATOM 1024 N N . ASN A 1 133 ? -4.258 9.023 27.038 1.00 96.19 133 ASN A N 1
ATOM 1025 C CA . ASN A 1 133 ? -4.687 9.188 28.438 1.00 96.19 133 ASN A CA 1
ATOM 1026 C C . ASN A 1 133 ? -6.213 9.237 28.654 1.00 96.19 133 ASN A C 1
ATOM 1028 O O . ASN A 1 133 ? -6.671 9.680 29.704 1.00 96.19 133 ASN A O 1
ATOM 1032 N N . GLN A 1 134 ? -7.005 8.778 27.683 1.00 97.38 134 GLN A N 1
ATOM 1033 C CA . GLN A 1 134 ? -8.456 8.664 27.789 1.00 97.38 134 GLN A CA 1
ATOM 1034 C C . GLN A 1 134 ? -8.889 7.213 27.596 1.00 97.38 134 GLN A C 1
ATOM 1036 O O . GLN A 1 134 ? -8.293 6.467 26.818 1.00 97.38 134 GLN A O 1
ATOM 1041 N N . ALA A 1 135 ? -9.932 6.815 28.319 1.00 98.12 135 ALA A N 1
ATOM 1042 C CA . ALA A 1 135 ? -10.534 5.495 28.225 1.00 98.12 135 ALA A CA 1
ATOM 1043 C C . ALA A 1 135 ? -11.877 5.596 27.499 1.00 98.12 135 ALA A C 1
ATOM 1045 O O . ALA A 1 135 ? -12.751 6.361 27.900 1.00 98.12 135 ALA A O 1
ATOM 1046 N N . TYR A 1 136 ? -12.056 4.794 26.454 1.00 98.44 136 TYR A N 1
ATOM 1047 C CA . TYR A 1 136 ? -13.293 4.730 25.682 1.00 98.44 136 TYR A CA 1
ATOM 1048 C C . TYR A 1 136 ? -13.833 3.309 25.724 1.00 98.44 136 TYR A C 1
ATOM 1050 O O . TYR A 1 136 ? -13.123 2.362 25.393 1.00 98.44 136 TYR A O 1
ATOM 1058 N N . LYS A 1 137 ? -15.090 3.140 26.131 1.00 98.19 137 LYS A N 1
ATOM 1059 C CA . LYS A 1 137 ? -15.706 1.825 26.332 1.00 98.19 137 LYS A CA 1
ATOM 1060 C C . LYS A 1 137 ? -16.993 1.709 25.530 1.00 98.19 137 LYS A C 1
ATOM 1062 O O . LYS A 1 137 ? -17.790 2.642 25.508 1.00 98.19 137 LYS A O 1
ATOM 1067 N N . ASN A 1 138 ? -17.219 0.556 24.901 1.00 97.38 138 ASN A N 1
ATOM 1068 C CA . ASN A 1 138 ? -18.497 0.286 24.247 1.00 97.38 138 ASN A CA 1
ATOM 1069 C C . ASN A 1 138 ? -19.629 0.134 25.276 1.00 97.38 138 ASN A C 1
ATOM 1071 O O . ASN A 1 138 ? -19.488 -0.547 26.291 1.00 97.38 138 ASN A O 1
ATOM 1075 N N . THR A 1 139 ? -20.774 0.751 24.996 1.00 96.12 139 THR A N 1
ATOM 1076 C CA . THR A 1 139 ? -21.958 0.707 25.871 1.00 96.12 139 THR A CA 1
ATOM 1077 C C . THR A 1 139 ? -22.783 -0.565 25.680 1.00 96.12 139 THR A C 1
ATOM 1079 O O . THR A 1 139 ? -23.442 -1.018 26.612 1.00 96.12 139 THR A O 1
ATOM 1082 N N . ILE A 1 140 ? -22.723 -1.174 24.491 1.00 96.88 140 ILE A N 1
ATOM 1083 C CA . ILE A 1 140 ? -23.496 -2.364 24.119 1.00 96.88 140 ILE A CA 1
ATOM 1084 C C . ILE A 1 140 ? -22.557 -3.563 23.987 1.00 96.88 140 ILE A C 1
ATOM 1086 O O . ILE A 1 140 ? -21.629 -3.541 23.176 1.00 96.88 140 ILE A O 1
ATOM 1090 N N . ALA A 1 141 ? -22.819 -4.630 24.743 1.00 97.62 141 ALA A N 1
ATOM 1091 C CA . ALA A 1 141 ? -22.040 -5.861 24.668 1.00 97.62 141 ALA A CA 1
ATOM 1092 C C . ALA A 1 141 ? -22.178 -6.528 23.285 1.00 97.62 141 ALA A C 1
ATOM 1094 O O . ALA A 1 141 ? -23.281 -6.648 22.744 1.00 97.62 141 ALA A O 1
ATOM 1095 N N . ARG A 1 142 ? -21.064 -6.995 22.708 1.00 97.81 142 ARG A N 1
ATOM 1096 C CA . ARG A 1 142 ? -21.034 -7.628 21.377 1.00 97.81 142 ARG A CA 1
ATOM 1097 C C . ARG A 1 142 ? -20.753 -9.125 21.453 1.00 97.81 142 ARG A C 1
ATOM 1099 O O . ARG A 1 142 ? -19.910 -9.542 22.240 1.00 97.81 142 ARG A O 1
ATOM 1106 N N . PRO A 1 143 ? -21.350 -9.949 20.578 1.00 97.81 143 PRO A N 1
ATOM 1107 C CA . PRO A 1 143 ? -21.129 -11.395 20.595 1.00 97.81 143 PRO A CA 1
ATOM 1108 C C . PRO A 1 143 ? -19.695 -11.795 20.208 1.00 97.81 143 PRO A C 1
ATOM 1110 O O . PRO A 1 143 ? -19.247 -12.888 20.542 1.00 97.81 143 PRO A O 1
ATOM 1113 N N . LYS A 1 144 ? -18.948 -10.930 19.504 1.00 98.06 144 LYS A N 1
ATOM 1114 C CA . LYS A 1 144 ? -17.567 -11.190 19.064 1.00 98.06 144 LYS A CA 1
ATOM 1115 C C . LYS A 1 144 ? -16.601 -10.143 19.620 1.00 98.06 144 LYS A C 1
ATOM 1117 O O . LYS A 1 144 ? -16.862 -8.947 19.506 1.00 98.06 144 LYS A O 1
ATOM 1122 N N . LYS A 1 145 ? -15.430 -10.582 20.105 1.00 97.75 145 LYS A N 1
ATOM 1123 C CA . LYS A 1 145 ? -14.353 -9.692 20.593 1.00 97.75 145 LYS A CA 1
ATOM 1124 C C . LYS A 1 145 ? -13.938 -8.636 19.568 1.00 97.75 145 LYS A C 1
ATOM 1126 O O . LYS A 1 145 ? -13.751 -7.484 19.935 1.00 97.75 145 LYS A O 1
ATOM 1131 N N . GLN A 1 146 ? -13.826 -9.016 18.292 1.00 97.44 146 GLN A N 1
ATOM 1132 C CA . GLN A 1 146 ? -13.439 -8.086 17.227 1.00 97.44 146 GLN A CA 1
ATOM 1133 C C . GLN A 1 146 ? -14.459 -6.952 17.050 1.00 97.44 146 GLN A C 1
ATOM 1135 O O . GLN A 1 146 ? -14.058 -5.804 16.926 1.00 97.44 146 GLN A O 1
ATOM 1140 N N . GLN A 1 147 ? -15.759 -7.251 17.130 1.00 96.69 147 GLN A N 1
ATOM 1141 C CA . GLN A 1 147 ? -16.812 -6.232 17.047 1.00 96.69 147 GLN A CA 1
ATOM 1142 C C . GLN A 1 147 ? -16.792 -5.304 18.265 1.00 96.69 147 GLN A C 1
ATOM 1144 O O . GLN A 1 147 ? -16.877 -4.096 18.105 1.00 96.69 147 GLN A O 1
ATOM 1149 N N . ALA A 1 148 ? -16.618 -5.846 19.478 1.00 97.88 148 ALA A N 1
ATOM 1150 C CA . ALA A 1 148 ? -16.461 -5.015 20.677 1.00 97.88 148 ALA A CA 1
ATOM 1151 C C . ALA A 1 148 ? -15.250 -4.071 20.555 1.00 97.88 148 ALA A C 1
ATOM 1153 O O . ALA A 1 148 ? -15.324 -2.908 20.943 1.00 97.88 148 ALA A O 1
ATOM 1154 N N . LYS A 1 149 ? -14.144 -4.571 19.987 1.00 98.00 149 LYS A N 1
ATOM 1155 C CA . LYS A 1 149 ? -12.917 -3.805 19.750 1.00 98.00 149 LYS A CA 1
ATOM 1156 C C . LYS A 1 149 ? -13.121 -2.677 18.735 1.00 98.00 149 LYS A C 1
ATOM 1158 O O . LYS A 1 149 ? -12.670 -1.561 18.976 1.00 98.00 149 LYS A O 1
ATOM 1163 N N . GLU A 1 150 ? -13.783 -2.967 17.618 1.00 96.94 150 GLU A N 1
ATOM 1164 C CA . GLU A 1 150 ? -14.120 -1.977 16.587 1.00 96.94 150 GLU A CA 1
ATOM 1165 C C . GLU A 1 150 ? -15.076 -0.908 17.125 1.00 96.94 150 GLU A C 1
ATOM 1167 O O . GLU A 1 150 ? -14.836 0.273 16.894 1.00 96.94 150 GLU A O 1
ATOM 1172 N N . ASP A 1 151 ? -16.081 -1.294 17.915 1.00 97.00 151 ASP A N 1
ATOM 1173 C CA . ASP A 1 151 ? -17.001 -0.363 18.577 1.00 97.00 151 ASP A CA 1
ATOM 1174 C C . ASP A 1 151 ? -16.275 0.586 19.538 1.00 97.00 151 ASP A C 1
ATOM 1176 O O . ASP A 1 151 ? -16.449 1.802 19.457 1.00 97.00 151 ASP A O 1
ATOM 1180 N N . ALA A 1 152 ? -15.439 0.052 20.436 1.00 98.25 152 ALA A N 1
ATOM 1181 C CA . ALA A 1 152 ? -14.681 0.864 21.387 1.00 98.25 152 ALA A CA 1
ATOM 1182 C C . ALA A 1 152 ? -13.722 1.828 20.666 1.00 98.25 152 ALA A C 1
ATOM 1184 O O . ALA A 1 152 ? -13.646 3.009 21.009 1.00 98.25 152 ALA A O 1
ATOM 1185 N N . ALA A 1 153 ? -13.042 1.351 19.617 1.00 98.12 153 ALA A N 1
ATOM 1186 C CA . ALA A 1 153 ? -12.206 2.194 18.767 1.00 98.12 153 ALA A CA 1
ATOM 1187 C C . ALA A 1 153 ? -13.023 3.258 18.014 1.00 98.12 153 ALA A C 1
ATOM 1189 O O . ALA A 1 153 ? -12.548 4.376 17.828 1.00 98.12 153 ALA A O 1
ATOM 1190 N N . GLY A 1 154 ? -14.250 2.936 17.594 1.00 96.44 154 GLY A N 1
ATOM 1191 C CA . GLY A 1 154 ? -15.167 3.874 16.948 1.00 96.44 154 GLY A CA 1
ATOM 1192 C C . GLY A 1 154 ? -15.558 5.026 17.871 1.00 96.44 154 GLY A C 1
ATOM 1193 O O . GLY A 1 154 ? -15.501 6.184 17.459 1.00 96.44 154 GLY A O 1
ATOM 1194 N N . ILE A 1 155 ? -15.860 4.724 19.137 1.00 97.38 155 ILE A N 1
ATOM 1195 C CA . ILE A 1 155 ? -16.142 5.735 20.169 1.00 97.38 155 ILE A CA 1
ATOM 1196 C C . ILE A 1 155 ? -14.913 6.622 20.399 1.00 97.38 155 ILE A C 1
ATOM 1198 O O . ILE A 1 155 ? -15.034 7.847 20.410 1.00 97.38 155 ILE A O 1
ATOM 1202 N N . ALA A 1 156 ? -13.721 6.027 20.507 1.00 97.94 156 ALA A N 1
ATOM 1203 C CA . ALA A 1 156 ? -12.474 6.782 20.627 1.00 97.94 156 ALA A CA 1
ATOM 1204 C C . ALA A 1 156 ? -12.249 7.717 19.429 1.00 97.94 156 ALA A C 1
ATOM 1206 O O . ALA A 1 156 ? -11.963 8.897 19.608 1.00 97.94 156 ALA A O 1
ATOM 1207 N N . MET A 1 157 ? -12.439 7.225 18.201 1.00 96.62 157 MET A N 1
ATOM 1208 C CA . MET A 1 157 ? -12.313 8.024 16.978 1.00 96.62 157 MET A CA 1
ATOM 1209 C C . MET A 1 157 ? -13.282 9.216 16.962 1.00 96.62 157 MET A C 1
ATOM 1211 O O . MET A 1 157 ? -12.895 10.310 16.547 1.00 96.62 157 MET A O 1
ATOM 1215 N N . GLN A 1 158 ? -14.525 9.033 17.417 1.00 96.06 158 GLN A N 1
ATOM 1216 C CA . GLN A 1 158 ? -15.499 10.122 17.540 1.00 96.06 158 GLN A CA 1
ATOM 1217 C C . GLN A 1 158 ? -15.058 11.154 18.585 1.00 96.06 158 GLN A C 1
ATOM 1219 O O . GLN A 1 158 ? -15.024 12.344 18.279 1.00 96.06 158 GLN A O 1
ATOM 1224 N N . GLY A 1 159 ? -14.635 10.711 19.774 1.00 96.38 159 GLY A N 1
ATOM 1225 C CA . GLY A 1 159 ? -14.115 11.602 20.816 1.00 96.38 159 GLY A CA 1
ATOM 1226 C C . GLY A 1 159 ? -12.901 12.412 20.347 1.00 96.38 159 GLY A C 1
ATOM 1227 O O . GLY A 1 159 ? -12.848 13.627 20.519 1.00 96.38 159 GLY A O 1
ATOM 1228 N N . LEU A 1 160 ? -11.959 11.765 19.659 1.00 96.12 160 LEU A N 1
ATOM 1229 C CA . LEU A 1 160 ? -10.771 12.417 19.098 1.00 96.12 160 LEU A CA 1
ATOM 1230 C C . LEU A 1 160 ? -11.115 13.386 17.963 1.00 96.12 160 LEU A C 1
ATOM 1232 O O . LEU A 1 160 ? -10.460 14.417 17.838 1.00 96.12 160 LEU A O 1
ATOM 1236 N N . SER A 1 161 ? -12.164 13.111 17.182 1.00 95.75 161 SER A N 1
ATOM 1237 C CA . SER A 1 161 ? -12.645 14.039 16.147 1.00 95.75 161 SER A CA 1
ATOM 1238 C C . SER A 1 161 ? -13.127 15.366 16.749 1.00 95.75 161 SER A C 1
ATOM 1240 O O . SER A 1 161 ? -13.009 16.399 16.097 1.00 95.75 161 SER A O 1
ATOM 1242 N N . LEU A 1 162 ? -13.632 15.351 17.989 1.00 95.62 162 LEU A N 1
ATOM 1243 C CA . LEU A 1 162 ? -14.042 16.557 18.717 1.00 95.62 162 LEU A CA 1
ATOM 1244 C C . LEU A 1 162 ? -12.850 17.288 19.349 1.00 95.62 162 LEU A C 1
ATOM 1246 O O . LEU A 1 162 ? -12.820 18.514 19.364 1.00 95.62 162 LEU A O 1
ATOM 1250 N N . ILE A 1 163 ? -11.867 16.544 19.866 1.00 96.31 163 ILE A N 1
ATOM 1251 C CA . ILE A 1 163 ? -10.692 17.111 20.552 1.00 96.31 163 ILE A CA 1
ATOM 1252 C C . ILE A 1 163 ? -9.672 17.675 19.550 1.00 96.31 163 ILE A C 1
ATOM 1254 O O . ILE A 1 163 ? -9.064 18.712 19.797 1.00 96.31 163 ILE A O 1
ATOM 1258 N N . MET A 1 164 ? -9.461 16.981 18.429 1.00 95.06 164 MET A N 1
ATOM 1259 C CA . MET A 1 164 ? -8.442 17.287 17.420 1.00 95.06 164 MET A CA 1
ATOM 1260 C C . MET A 1 164 ? -8.991 17.097 15.990 1.00 95.06 164 MET A C 1
ATOM 1262 O O . MET A 1 164 ? -8.617 16.142 15.294 1.00 95.06 164 MET A O 1
ATOM 1266 N N . PRO A 1 165 ? -9.884 17.994 15.524 1.00 94.69 165 PRO A N 1
ATOM 1267 C CA . PRO A 1 165 ? -10.579 17.842 14.244 1.00 94.69 165 PRO A CA 1
ATOM 1268 C C . PRO A 1 165 ? -9.628 17.854 13.042 1.00 94.69 165 PRO A C 1
ATOM 1270 O O . PRO A 1 165 ? -9.713 16.963 12.197 1.00 94.69 165 PRO A O 1
ATOM 1273 N N . ASP A 1 166 ? -8.674 18.789 12.995 1.00 94.94 166 ASP A N 1
ATOM 1274 C CA . ASP A 1 166 ? -7.743 18.928 11.864 1.00 94.94 166 ASP A CA 1
ATOM 1275 C C . ASP A 1 166 ? -6.869 17.685 11.690 1.00 94.94 166 ASP A C 1
ATOM 1277 O O . ASP A 1 166 ? -6.696 17.162 10.586 1.00 94.94 166 ASP A O 1
ATOM 1281 N N . PHE A 1 167 ? -6.357 17.159 12.804 1.00 93.81 167 PHE A N 1
ATOM 1282 C CA . PHE A 1 167 ? -5.527 15.964 12.781 1.00 93.81 167 PHE A CA 1
ATOM 1283 C C . PHE A 1 167 ? -6.341 14.731 12.386 1.00 93.81 167 PHE A C 1
ATOM 1285 O O . PHE A 1 167 ? -5.915 13.929 11.556 1.00 93.81 167 PHE A O 1
ATOM 1292 N N . THR A 1 168 ? -7.550 14.602 12.930 1.00 93.69 168 THR A N 1
ATOM 1293 C CA . THR A 1 168 ? -8.464 13.516 12.571 1.00 93.69 168 THR A CA 1
ATOM 1294 C C . THR A 1 168 ? -8.815 13.559 11.084 1.00 93.69 168 THR A C 1
ATOM 1296 O O . THR A 1 168 ? -8.775 12.523 10.420 1.00 93.69 168 THR A O 1
ATOM 1299 N N . ALA A 1 169 ? -9.091 14.741 10.527 1.00 93.06 169 ALA A N 1
ATOM 1300 C CA . ALA A 1 169 ? -9.336 14.912 9.100 1.00 93.06 169 ALA A CA 1
ATOM 1301 C C . ALA A 1 169 ? -8.119 14.490 8.260 1.00 93.06 169 ALA A C 1
ATOM 1303 O O . ALA A 1 169 ? -8.284 13.755 7.287 1.00 93.06 169 ALA A O 1
ATOM 1304 N N . ALA A 1 170 ? -6.902 14.866 8.664 1.00 93.31 170 ALA A N 1
ATOM 1305 C CA . ALA A 1 170 ? -5.675 14.467 7.975 1.00 93.31 170 ALA A CA 1
ATOM 1306 C C . ALA A 1 170 ? -5.478 12.940 7.958 1.00 93.31 170 ALA A C 1
ATOM 1308 O O . ALA A 1 170 ? -5.194 12.368 6.905 1.00 93.31 170 ALA A O 1
ATOM 1309 N N . ILE A 1 171 ? -5.699 12.262 9.090 1.00 94.06 171 ILE A N 1
ATOM 1310 C CA . ILE A 1 171 ? -5.607 10.795 9.171 1.00 94.06 171 ILE A CA 1
ATOM 1311 C C . ILE A 1 171 ? -6.675 10.128 8.299 1.00 94.06 171 ILE A C 1
ATOM 1313 O O 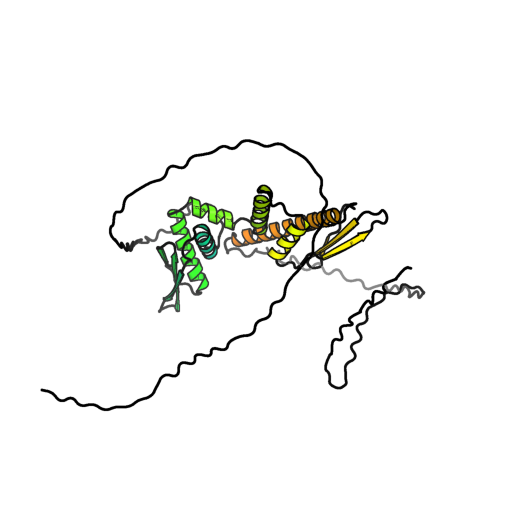. ILE A 1 171 ? -6.384 9.150 7.609 1.00 94.06 171 ILE A O 1
ATOM 1317 N N . ARG A 1 172 ? -7.904 10.663 8.285 1.00 92.12 172 ARG A N 1
ATOM 1318 C CA . ARG A 1 172 ? -8.969 10.154 7.409 1.00 92.12 172 ARG A CA 1
ATOM 1319 C C . ARG A 1 172 ? -8.580 10.274 5.942 1.00 92.12 172 ARG A C 1
ATOM 1321 O O . ARG A 1 172 ? -8.722 9.300 5.216 1.00 92.12 172 ARG A O 1
ATOM 1328 N N . GLN A 1 173 ? -8.057 11.426 5.525 1.00 91.69 173 GLN A N 1
ATOM 1329 C CA . GLN A 1 173 ? -7.590 11.624 4.153 1.00 91.69 173 GLN A CA 1
ATOM 1330 C C . GLN A 1 173 ? -6.462 10.656 3.800 1.00 91.69 173 GLN A C 1
ATOM 1332 O O . GLN A 1 173 ? -6.501 10.037 2.744 1.00 91.69 173 GLN A O 1
ATOM 1337 N N . GLU A 1 174 ? -5.497 10.448 4.697 1.00 91.56 174 GLU A N 1
ATOM 1338 C CA . GLU A 1 174 ? -4.384 9.527 4.459 1.00 91.56 174 GLU A CA 1
ATOM 1339 C C . GLU A 1 174 ? -4.852 8.083 4.244 1.00 91.56 174 GLU A C 1
ATOM 1341 O O . GLU A 1 174 ? -4.378 7.412 3.327 1.00 91.56 174 GLU A O 1
ATOM 1346 N N . LEU A 1 175 ? -5.822 7.617 5.033 1.00 91.31 175 LEU A N 1
ATOM 1347 C CA . LEU A 1 175 ? -6.378 6.265 4.912 1.00 91.31 175 LEU A CA 1
ATOM 1348 C C . LEU A 1 175 ? -7.183 6.038 3.623 1.00 91.31 175 LEU A C 1
ATOM 1350 O O . LEU A 1 175 ? -7.461 4.889 3.281 1.00 91.31 175 LEU A O 1
ATOM 1354 N N . LEU A 1 176 ? -7.531 7.109 2.907 1.00 92.12 176 LEU A N 1
ATOM 1355 C CA . LEU A 1 176 ? -8.206 7.064 1.609 1.00 92.12 176 LEU A CA 1
ATOM 1356 C C . LEU A 1 176 ? -7.240 7.105 0.424 1.00 92.12 176 LEU A C 1
ATOM 1358 O O . LEU A 1 176 ? -7.672 6.947 -0.717 1.00 92.12 176 LEU A O 1
ATOM 1362 N N . VAL A 1 177 ? -5.944 7.311 0.665 1.00 94.25 177 VAL A N 1
ATOM 1363 C CA . VAL A 1 177 ? -4.944 7.307 -0.403 1.00 94.25 177 VAL A CA 1
ATOM 1364 C C . VAL A 1 177 ? -4.457 5.873 -0.638 1.00 94.25 177 VAL A C 1
ATOM 1366 O O . VAL A 1 177 ? -3.988 5.236 0.309 1.00 94.25 177 VAL A O 1
ATOM 1369 N N . PRO A 1 178 ? -4.489 5.368 -1.886 1.00 95.81 178 PRO A N 1
ATOM 1370 C CA . PRO A 1 178 ? -3.889 4.086 -2.243 1.00 95.81 178 PRO A CA 1
ATOM 1371 C C . PRO A 1 178 ? -2.441 3.976 -1.773 1.00 95.81 178 PRO A C 1
ATOM 1373 O O . PRO A 1 178 ? -1.650 4.918 -1.894 1.00 95.81 178 PRO A O 1
ATOM 1376 N N . LYS A 1 179 ? -2.060 2.800 -1.282 1.00 95.38 179 LYS A N 1
ATOM 1377 C CA . LYS A 1 179 ? -0.706 2.534 -0.797 1.00 95.38 179 LYS A CA 1
ATOM 1378 C C . LYS A 1 179 ? 0.323 2.714 -1.915 1.00 95.38 179 LYS A C 1
ATOM 1380 O O . LYS A 1 179 ? 1.393 3.271 -1.658 1.00 95.38 179 LYS A O 1
ATOM 1385 N N . SER A 1 180 ? 0.007 2.319 -3.150 1.00 97.56 180 SER A N 1
ATOM 1386 C CA . SER A 1 180 ? 0.858 2.575 -4.318 1.00 97.56 180 SER A CA 1
ATOM 1387 C C . SER A 1 180 ? 1.100 4.072 -4.516 1.00 97.56 180 SER A C 1
ATOM 1389 O O . SER A 1 180 ? 2.234 4.482 -4.770 1.00 97.56 180 SER A O 1
ATOM 1391 N N . ALA A 1 181 ? 0.072 4.908 -4.344 1.00 97.38 181 ALA A N 1
ATOM 1392 C CA . ALA A 1 181 ? 0.195 6.357 -4.476 1.00 97.38 181 ALA A CA 1
ATOM 1393 C C . ALA A 1 181 ? 1.021 6.980 -3.348 1.00 97.38 181 ALA A C 1
ATOM 1395 O O . ALA A 1 181 ? 1.944 7.741 -3.636 1.00 97.38 181 ALA A O 1
ATOM 1396 N N . GLN A 1 182 ? 0.767 6.599 -2.092 1.00 95.25 182 GLN A N 1
ATOM 1397 C CA . GLN A 1 182 ? 1.580 7.039 -0.952 1.00 95.25 182 GLN A CA 1
ATOM 1398 C C . GLN A 1 182 ? 3.059 6.678 -1.149 1.00 95.25 182 GLN A C 1
ATOM 1400 O O . GLN A 1 182 ? 3.959 7.495 -0.930 1.00 95.25 182 GLN A O 1
ATOM 1405 N N . TRP A 1 183 ? 3.322 5.448 -1.599 1.00 97.12 183 TRP A N 1
ATOM 1406 C CA . TRP A 1 183 ? 4.673 4.978 -1.874 1.00 97.12 183 TRP A CA 1
ATOM 1407 C C . TRP A 1 183 ? 5.332 5.785 -2.996 1.00 97.12 183 TRP A C 1
ATOM 1409 O O . TRP A 1 183 ? 6.462 6.244 -2.828 1.00 97.12 183 TRP A O 1
ATOM 1419 N N . TYR A 1 184 ? 4.632 6.013 -4.109 1.00 97.62 184 TYR A N 1
ATOM 1420 C CA . TYR A 1 184 ? 5.188 6.744 -5.247 1.00 97.62 184 TYR A CA 1
ATOM 1421 C C . TYR A 1 184 ? 5.457 8.213 -4.907 1.00 97.62 184 TYR A C 1
ATOM 1423 O O . TYR A 1 184 ? 6.537 8.726 -5.202 1.00 97.62 184 TYR A O 1
ATOM 1431 N N . GLN A 1 185 ? 4.551 8.863 -4.171 1.00 96.50 185 GLN A N 1
ATOM 1432 C CA . GLN A 1 185 ? 4.752 10.223 -3.671 1.00 96.50 185 GLN A CA 1
ATOM 1433 C C . GLN A 1 185 ? 6.012 10.327 -2.799 1.00 96.50 185 GLN A C 1
ATOM 1435 O O . GLN A 1 185 ? 6.781 11.279 -2.931 1.00 96.50 185 GLN A O 1
ATOM 1440 N N . LYS A 1 186 ? 6.288 9.323 -1.955 1.00 96.19 186 LYS A N 1
ATOM 1441 C CA . LYS A 1 186 ? 7.528 9.269 -1.165 1.00 96.19 186 LYS A CA 1
ATOM 1442 C C . LYS A 1 186 ? 8.778 9.180 -2.046 1.00 96.19 186 LYS A C 1
ATOM 1444 O O . LYS A 1 186 ? 9.792 9.787 -1.706 1.00 96.19 186 LYS A O 1
ATOM 1449 N N . GLN A 1 187 ? 8.724 8.451 -3.162 1.00 97.12 187 GLN A N 1
ATOM 1450 C CA . GLN A 1 187 ? 9.845 8.378 -4.107 1.00 97.12 187 GLN A CA 1
ATOM 1451 C C . GLN A 1 187 ? 10.049 9.711 -4.841 1.00 97.12 187 GLN A C 1
ATOM 1453 O O . GLN A 1 187 ? 11.187 10.152 -4.970 1.00 97.12 187 GLN A O 1
ATOM 1458 N N . LEU A 1 188 ? 8.973 10.407 -5.228 1.00 96.12 188 LEU A N 1
ATOM 1459 C CA . LEU A 1 188 ? 9.059 11.752 -5.816 1.00 96.12 188 LEU A CA 1
ATOM 1460 C C . LEU A 1 188 ? 9.673 12.768 -4.842 1.00 96.12 188 LEU A C 1
ATOM 1462 O O . LEU A 1 188 ? 10.548 13.542 -5.219 1.00 96.12 188 LEU A O 1
ATOM 1466 N N . MET A 1 189 ? 9.285 12.719 -3.565 1.00 96.50 189 MET A N 1
ATOM 1467 C CA . MET A 1 189 ? 9.866 13.580 -2.526 1.00 96.50 189 MET A CA 1
ATOM 1468 C C . MET A 1 189 ? 11.369 13.344 -2.330 1.00 96.50 189 MET A C 1
ATOM 1470 O O . MET A 1 189 ? 12.097 14.283 -2.022 1.00 96.50 189 MET A O 1
ATOM 1474 N N . ARG A 1 190 ? 11.843 12.105 -2.504 1.00 96.00 190 ARG A N 1
ATOM 1475 C CA . ARG A 1 190 ? 13.276 11.772 -2.483 1.00 96.00 190 ARG A CA 1
ATOM 1476 C C . ARG A 1 190 ? 13.986 12.266 -3.741 1.00 96.00 190 ARG A C 1
ATOM 1478 O O . ARG A 1 190 ? 15.023 12.910 -3.633 1.00 96.00 190 ARG A O 1
ATOM 1485 N N . ALA A 1 191 ? 13.385 12.068 -4.913 1.00 96.06 191 ALA A N 1
ATOM 1486 C CA . ALA A 1 191 ? 13.928 12.565 -6.175 1.00 96.06 191 ALA A CA 1
ATOM 1487 C C . ALA A 1 191 ? 14.119 14.092 -6.162 1.00 96.06 191 ALA A C 1
ATOM 1489 O O . ALA A 1 191 ? 15.166 14.580 -6.577 1.00 96.06 191 ALA A O 1
ATOM 1490 N N . ASN A 1 192 ? 13.171 14.837 -5.583 1.00 96.44 192 ASN A N 1
ATOM 1491 C CA . ASN A 1 192 ? 13.274 16.293 -5.420 1.00 96.44 192 ASN A CA 1
ATOM 1492 C C . ASN A 1 192 ? 14.413 16.733 -4.483 1.00 96.44 192 ASN A C 1
ATOM 1494 O O . ASN A 1 192 ? 14.841 17.881 -4.542 1.00 96.44 192 ASN A O 1
ATOM 1498 N N . LYS A 1 193 ? 14.919 15.835 -3.630 1.00 96.88 193 LYS A N 1
ATOM 1499 C CA . LYS A 1 193 ? 16.097 16.059 -2.776 1.00 96.88 193 LYS A CA 1
ATOM 1500 C C . LYS A 1 193 ? 17.410 15.639 -3.448 1.00 96.88 193 LYS A C 1
ATOM 1502 O O . LYS A 1 193 ? 18.437 15.580 -2.783 1.00 96.88 193 LYS A O 1
ATOM 1507 N N . GLY A 1 194 ? 17.379 15.319 -4.742 1.00 96.44 194 GLY A N 1
ATOM 1508 C CA . GLY A 1 194 ? 18.532 14.820 -5.493 1.00 96.44 194 GLY A CA 1
ATOM 1509 C C . GLY A 1 194 ? 18.725 13.302 -5.416 1.00 96.44 194 GLY A C 1
ATOM 1510 O O . GLY A 1 194 ? 19.631 12.777 -6.051 1.00 96.44 194 GLY A O 1
ATOM 1511 N N . GLU A 1 195 ? 17.862 12.568 -4.706 1.00 96.19 195 GLU A N 1
ATOM 1512 C CA . GLU A 1 195 ? 17.921 11.102 -4.607 1.00 96.19 195 GLU A CA 1
ATOM 1513 C C . GLU A 1 195 ? 17.081 10.437 -5.714 1.00 96.19 195 GLU A C 1
ATOM 1515 O O . GLU A 1 195 ? 16.187 9.624 -5.446 1.00 96.19 195 GLU A O 1
ATOM 1520 N N . SER A 1 196 ? 17.301 10.817 -6.976 1.00 95.44 196 SER A N 1
ATOM 1521 C CA . SER A 1 196 ? 16.575 10.220 -8.100 1.00 95.44 196 SER A CA 1
ATOM 1522 C C . SER A 1 196 ? 17.059 8.788 -8.359 1.00 95.44 196 SER A C 1
ATOM 1524 O O . SER A 1 196 ? 18.252 8.491 -8.401 1.00 95.44 196 SER A O 1
ATOM 1526 N N . LYS A 1 197 ? 16.110 7.859 -8.507 1.00 97.06 197 LYS A N 1
ATOM 1527 C CA . LYS A 1 197 ? 16.401 6.449 -8.788 1.00 97.06 197 LYS A CA 1
ATOM 1528 C C . LYS A 1 197 ? 16.218 6.161 -10.264 1.00 97.06 197 LYS A C 1
ATOM 1530 O O . LYS A 1 197 ? 15.265 6.632 -10.881 1.00 97.06 197 LYS A O 1
ATOM 1535 N N . ARG A 1 198 ? 17.087 5.305 -10.801 1.00 97.88 198 ARG A N 1
ATOM 1536 C CA . ARG A 1 198 ? 16.904 4.747 -12.143 1.00 97.88 198 ARG A CA 1
ATOM 1537 C C . ARG A 1 198 ? 15.580 3.972 -12.224 1.00 97.88 198 ARG A C 1
ATOM 1539 O O . ARG A 1 198 ? 15.240 3.279 -11.257 1.00 97.88 198 ARG A O 1
ATOM 1546 N N . PRO A 1 199 ? 14.863 4.018 -13.358 1.00 98.56 199 PRO A N 1
ATOM 1547 C CA . PRO A 1 199 ? 13.598 3.306 -13.532 1.00 98.56 199 PRO A CA 1
ATOM 1548 C C . PRO A 1 199 ? 13.637 1.817 -13.165 1.00 98.56 199 PRO A C 1
ATOM 1550 O O . PRO A 1 199 ? 12.722 1.332 -12.503 1.00 98.56 199 PRO A O 1
ATOM 1553 N N . CYS A 1 200 ? 14.706 1.088 -13.508 1.00 98.44 200 CYS A N 1
ATOM 1554 C CA . CYS A 1 200 ? 14.822 -0.329 -13.140 1.00 98.44 200 CYS A CA 1
ATOM 1555 C C . CYS A 1 200 ? 14.904 -0.575 -11.621 1.00 98.44 200 CYS A C 1
ATOM 1557 O O . CYS A 1 200 ? 14.419 -1.599 -11.136 1.00 98.44 200 CYS A O 1
ATOM 1559 N N . VAL A 1 201 ? 15.475 0.367 -10.863 1.00 98.44 201 VAL A N 1
ATOM 1560 C CA . VAL A 1 201 ? 15.541 0.312 -9.393 1.00 98.44 201 VAL A CA 1
ATOM 1561 C C . VAL A 1 201 ? 14.181 0.661 -8.793 1.00 98.44 201 VAL A C 1
ATOM 1563 O O . VAL A 1 201 ? 13.718 -0.024 -7.883 1.00 98.44 201 VAL A O 1
ATOM 1566 N N . LEU A 1 202 ? 13.510 1.682 -9.336 1.00 98.44 202 LEU A N 1
ATOM 1567 C CA . LEU A 1 202 ? 12.160 2.064 -8.917 1.00 98.44 202 LEU A CA 1
ATOM 1568 C C . LEU A 1 202 ? 11.172 0.899 -9.094 1.00 98.44 202 LEU A C 1
ATOM 1570 O O . LEU A 1 202 ? 10.423 0.575 -8.173 1.00 98.44 202 LEU A O 1
ATOM 1574 N N . LEU A 1 203 ? 11.217 0.228 -10.249 1.00 98.69 203 LEU A N 1
ATOM 1575 C CA . LEU A 1 203 ? 10.407 -0.954 -10.534 1.00 98.69 203 LEU A CA 1
ATOM 1576 C C . LEU A 1 203 ? 10.696 -2.106 -9.564 1.00 98.69 203 LEU A C 1
ATOM 1578 O O . LEU A 1 203 ? 9.763 -2.746 -9.080 1.00 98.69 203 LEU A O 1
ATOM 1582 N N . LEU A 1 204 ? 11.971 -2.369 -9.260 1.00 98.56 204 LEU A N 1
ATOM 1583 C CA . LEU A 1 204 ? 12.363 -3.411 -8.310 1.00 98.56 204 LEU A CA 1
ATOM 1584 C C . LEU A 1 204 ? 11.752 -3.167 -6.922 1.00 98.56 204 LEU A C 1
ATOM 1586 O O . LEU A 1 204 ? 11.142 -4.074 -6.356 1.00 98.56 204 LEU A O 1
ATOM 1590 N N . GLU A 1 205 ? 11.876 -1.951 -6.389 1.00 98.50 205 GLU A N 1
ATOM 1591 C CA . GLU A 1 205 ? 11.298 -1.606 -5.085 1.00 98.50 205 GLU A CA 1
ATOM 1592 C C . GLU A 1 205 ? 9.766 -1.693 -5.091 1.00 98.50 205 GLU A C 1
ATOM 1594 O O . GLU A 1 205 ? 9.166 -2.148 -4.114 1.00 98.50 205 GLU A 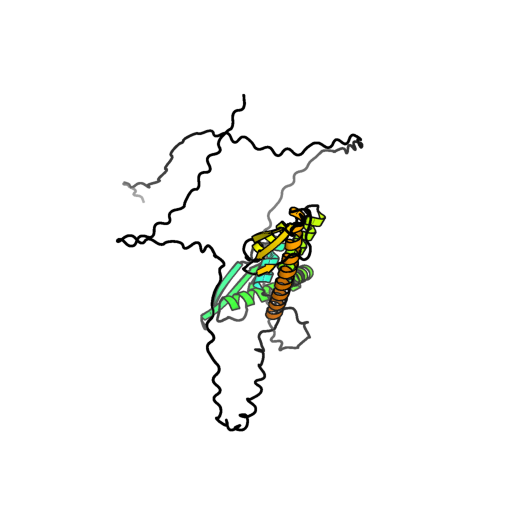O 1
ATOM 1599 N N . PHE A 1 206 ? 9.124 -1.301 -6.196 1.00 98.56 206 PHE A N 1
ATOM 1600 C CA . PHE A 1 206 ? 7.679 -1.442 -6.358 1.00 98.56 206 PHE A CA 1
ATOM 1601 C C . PHE A 1 206 ? 7.250 -2.917 -6.314 1.00 98.56 206 PHE A C 1
ATOM 1603 O O . PHE A 1 206 ? 6.325 -3.280 -5.581 1.00 98.56 206 PHE A O 1
ATOM 1610 N N . CYS A 1 207 ? 7.974 -3.792 -7.021 1.00 98.50 207 CYS A N 1
ATOM 1611 C CA . CYS A 1 207 ? 7.723 -5.232 -7.005 1.00 98.50 207 CYS A CA 1
ATOM 1612 C C . CYS A 1 207 ? 7.911 -5.834 -5.606 1.00 98.50 207 CYS A C 1
ATOM 1614 O O . CYS A 1 207 ? 7.107 -6.664 -5.184 1.00 98.50 207 CYS A O 1
ATOM 1616 N N . GLN A 1 208 ? 8.920 -5.393 -4.850 1.00 97.88 208 GLN A N 1
ATOM 1617 C CA . GLN A 1 208 ? 9.125 -5.822 -3.462 1.00 97.88 208 GLN A CA 1
ATOM 1618 C C . GLN A 1 208 ? 7.969 -5.386 -2.554 1.00 97.88 208 GLN A C 1
ATOM 1620 O O . GLN A 1 208 ? 7.467 -6.184 -1.760 1.00 97.88 208 GLN A O 1
ATOM 1625 N N . MET A 1 209 ? 7.503 -4.144 -2.700 1.00 97.50 209 MET A N 1
ATOM 1626 C CA . MET A 1 209 ? 6.417 -3.589 -1.890 1.00 97.50 209 MET A CA 1
ATOM 1627 C C . MET A 1 209 ? 5.090 -4.344 -2.078 1.00 97.50 209 MET A C 1
ATOM 1629 O O . MET A 1 209 ? 4.371 -4.568 -1.097 1.00 97.50 209 MET A O 1
ATOM 1633 N N . HIS A 1 210 ? 4.807 -4.788 -3.306 1.00 97.75 210 HIS A N 1
ATOM 1634 C CA . HIS A 1 210 ? 3.617 -5.573 -3.656 1.00 97.75 210 HIS A CA 1
ATOM 1635 C C . HIS A 1 210 ? 3.836 -7.093 -3.677 1.00 97.75 210 HIS A C 1
ATOM 1637 O O . HIS A 1 210 ? 2.902 -7.835 -3.971 1.00 97.75 210 HIS A O 1
ATOM 1643 N N . ARG A 1 211 ? 5.036 -7.573 -3.319 1.00 97.62 211 ARG A N 1
ATOM 1644 C CA . ARG A 1 211 ? 5.402 -9.002 -3.287 1.00 97.62 211 ARG A CA 1
ATOM 1645 C C . ARG A 1 211 ? 5.242 -9.710 -4.644 1.00 97.62 211 ARG A C 1
ATOM 1647 O O . ARG A 1 211 ? 4.775 -10.842 -4.703 1.00 97.62 211 ARG A O 1
ATOM 1654 N N . LEU A 1 212 ? 5.667 -9.056 -5.725 1.00 97.44 212 LEU A N 1
ATOM 1655 C CA . LEU A 1 212 ? 5.583 -9.569 -7.104 1.00 97.44 212 LEU A CA 1
ATOM 1656 C C . LEU A 1 212 ? 6.797 -10.420 -7.526 1.00 97.44 212 LEU A C 1
ATOM 1658 O O . LEU A 1 212 ? 6.860 -10.912 -8.650 1.00 97.44 212 LEU A O 1
ATOM 1662 N N . GLY A 1 213 ? 7.784 -10.587 -6.644 1.00 97.38 213 GLY A N 1
ATOM 1663 C CA . GLY A 1 213 ? 9.080 -11.177 -6.991 1.00 97.38 213 GLY A CA 1
ATOM 1664 C C . GLY A 1 213 ? 10.022 -10.173 -7.664 1.00 97.38 213 GLY A C 1
ATOM 1665 O O . GLY A 1 213 ? 9.763 -8.971 -7.681 1.00 97.38 213 GLY A O 1
ATOM 1666 N N . HIS A 1 214 ? 11.152 -10.658 -8.178 1.00 98.38 214 HIS A N 1
ATOM 1667 C CA . HIS A 1 214 ? 12.150 -9.815 -8.840 1.00 98.38 214 HIS A CA 1
ATOM 1668 C C . HIS A 1 214 ? 11.885 -9.721 -10.352 1.00 98.38 214 HIS A C 1
ATOM 1670 O O . HIS A 1 214 ? 11.591 -10.747 -10.966 1.00 98.38 214 HIS A O 1
ATOM 1676 N N . PRO A 1 215 ? 12.028 -8.532 -10.971 1.00 98.62 215 PRO A N 1
ATOM 1677 C CA . PRO A 1 215 ? 11.942 -8.395 -12.420 1.00 98.62 215 PRO A CA 1
ATOM 1678 C C . PRO A 1 215 ? 13.102 -9.129 -13.103 1.00 98.62 215 PRO A C 1
ATOM 1680 O O . PRO A 1 215 ? 14.269 -8.930 -12.753 1.00 98.62 215 PRO A O 1
ATOM 1683 N N . ILE A 1 216 ? 12.774 -9.962 -14.089 1.00 98.69 216 ILE A N 1
ATOM 1684 C CA . ILE A 1 216 ? 13.737 -10.724 -14.891 1.00 98.69 216 ILE A CA 1
ATOM 1685 C C . ILE A 1 216 ? 13.896 -10.030 -16.240 1.00 98.69 216 ILE A C 1
ATOM 1687 O O . ILE A 1 216 ? 12.907 -9.758 -16.913 1.00 98.69 216 ILE A O 1
ATOM 1691 N N . TYR A 1 217 ? 15.135 -9.759 -16.643 1.00 98.56 217 TYR A N 1
ATOM 1692 C CA . TYR A 1 217 ? 15.439 -9.042 -17.879 1.00 98.56 217 TYR A CA 1
ATOM 1693 C C . TYR A 1 217 ? 16.117 -9.969 -18.881 1.00 98.56 217 TYR A C 1
ATOM 1695 O O . TYR A 1 217 ? 17.197 -10.485 -18.595 1.00 98.56 217 TYR A O 1
ATOM 1703 N N . ASN A 1 218 ? 15.522 -10.113 -20.061 1.00 98.44 218 ASN A N 1
ATOM 1704 C CA . ASN A 1 218 ? 16.097 -10.856 -21.177 1.00 98.44 218 ASN A CA 1
ATOM 1705 C C . ASN A 1 218 ? 16.535 -9.870 -22.258 1.00 98.44 218 ASN A C 1
ATOM 1707 O O . ASN A 1 218 ? 15.744 -9.045 -22.709 1.00 98.44 218 ASN A O 1
ATOM 1711 N N . ILE A 1 219 ? 17.805 -9.933 -22.643 1.00 98.00 219 ILE A N 1
ATOM 1712 C CA . ILE A 1 219 ? 18.379 -9.071 -23.678 1.00 98.00 219 ILE A CA 1
ATOM 1713 C C . ILE A 1 219 ? 18.124 -9.665 -25.066 1.00 98.00 219 ILE A C 1
ATOM 1715 O O . ILE A 1 219 ? 18.262 -10.872 -25.264 1.00 98.00 219 ILE A O 1
ATOM 1719 N N . ARG A 1 220 ? 17.780 -8.806 -26.024 1.00 96.75 220 ARG A N 1
ATOM 1720 C CA . ARG A 1 220 ? 17.653 -9.108 -27.451 1.00 96.75 220 ARG A CA 1
ATOM 1721 C C . ARG A 1 220 ? 18.494 -8.109 -28.253 1.00 96.75 220 ARG A C 1
ATOM 1723 O O . ARG A 1 220 ? 18.644 -6.957 -27.844 1.00 96.75 220 ARG A O 1
ATOM 1730 N N . ASP A 1 221 ? 19.042 -8.568 -29.371 1.00 92.75 221 ASP A N 1
ATOM 1731 C CA . ASP A 1 221 ? 19.757 -7.742 -30.351 1.00 92.75 221 ASP A CA 1
ATOM 1732 C C . ASP A 1 221 ? 18.839 -7.532 -31.562 1.00 92.75 221 ASP A C 1
ATOM 1734 O O . ASP A 1 221 ? 18.176 -8.474 -32.007 1.00 92.75 221 ASP A O 1
ATOM 1738 N N . ASP A 1 222 ? 18.760 -6.302 -32.066 1.00 95.19 222 ASP A N 1
ATOM 1739 C CA . ASP A 1 222 ? 17.972 -5.962 -33.254 1.00 95.19 222 ASP A CA 1
ATOM 1740 C C . ASP A 1 222 ? 18.713 -6.238 -34.581 1.00 95.19 222 ASP A C 1
ATOM 1742 O O . ASP A 1 222 ? 18.166 -6.020 -35.664 1.00 95.19 222 ASP A O 1
ATOM 1746 N N . GLY A 1 223 ? 19.960 -6.715 -34.508 1.00 95.50 223 GLY A N 1
ATOM 1747 C CA . GLY A 1 223 ? 20.834 -6.994 -35.647 1.00 95.50 223 GLY A CA 1
ATOM 1748 C C . GLY A 1 223 ? 21.492 -5.748 -36.244 1.00 95.50 223 GLY A C 1
ATOM 1749 O O . GLY A 1 223 ? 22.239 -5.854 -37.217 1.00 95.50 223 GLY A O 1
ATOM 1750 N N . ARG A 1 224 ? 21.228 -4.565 -35.682 1.00 96.56 224 ARG A N 1
ATOM 1751 C CA . ARG A 1 224 ? 21.803 -3.273 -36.082 1.00 96.56 224 ARG A CA 1
ATOM 1752 C C . ARG A 1 224 ? 22.687 -2.679 -34.983 1.00 96.56 224 ARG A C 1
ATOM 1754 O O . ARG A 1 224 ? 23.185 -1.566 -35.144 1.00 96.56 224 ARG A O 1
ATOM 1761 N N . GLY A 1 225 ? 22.901 -3.421 -33.896 1.00 95.56 225 GLY A N 1
ATOM 1762 C CA . GLY A 1 225 ? 23.692 -2.996 -32.746 1.00 95.56 225 GLY A CA 1
ATOM 1763 C C . GLY A 1 225 ? 22.902 -2.190 -31.713 1.00 95.56 225 GLY A C 1
ATOM 1764 O O . GLY A 1 225 ? 23.520 -1.588 -30.834 1.00 95.56 225 GLY A O 1
ATOM 1765 N N . TYR A 1 226 ? 21.565 -2.161 -31.792 1.00 97.94 226 TYR A N 1
ATOM 1766 C CA . TYR A 1 226 ? 20.725 -1.602 -30.735 1.00 97.94 226 TYR A CA 1
ATOM 1767 C C . TYR A 1 226 ? 20.261 -2.702 -29.776 1.00 97.94 226 TYR A C 1
ATOM 1769 O O . TYR A 1 226 ? 20.015 -3.850 -30.145 1.00 97.94 226 TYR A O 1
ATOM 1777 N N . TYR A 1 227 ? 20.104 -2.322 -28.513 1.00 98.12 227 TYR A N 1
ATOM 1778 C CA . TYR A 1 227 ? 19.665 -3.206 -27.448 1.00 98.12 227 TYR A CA 1
ATOM 1779 C C . TYR A 1 227 ? 18.151 -3.132 -27.261 1.00 98.12 227 TYR A C 1
ATOM 1781 O O . TYR A 1 227 ? 17.564 -2.052 -27.147 1.00 98.12 227 TYR A O 1
ATOM 1789 N N . LEU A 1 228 ? 17.541 -4.307 -27.144 1.00 97.75 228 LEU A N 1
ATOM 1790 C CA . LEU A 1 228 ? 16.156 -4.515 -26.742 1.00 97.75 228 LEU A CA 1
ATOM 1791 C C . LEU A 1 228 ? 16.156 -5.329 -25.443 1.00 97.75 228 LEU A C 1
ATOM 1793 O O . LEU A 1 228 ? 16.963 -6.241 -25.268 1.00 97.75 228 LEU A O 1
ATOM 1797 N N . PHE A 1 229 ? 15.258 -5.010 -24.515 1.00 98.44 229 PHE A N 1
ATOM 1798 C CA . PHE A 1 229 ? 15.078 -5.789 -23.292 1.00 98.44 229 PHE A CA 1
ATOM 1799 C C . PHE A 1 229 ? 13.622 -6.166 -23.113 1.00 98.44 229 PHE A C 1
ATOM 1801 O O . PHE A 1 229 ? 12.769 -5.286 -23.128 1.00 98.44 229 PHE A O 1
ATOM 1808 N N . ASP A 1 230 ? 13.374 -7.440 -22.834 1.00 98.31 230 ASP A N 1
ATOM 1809 C CA . ASP A 1 230 ? 12.089 -7.913 -22.334 1.00 98.31 230 ASP A CA 1
ATOM 1810 C C . ASP A 1 230 ? 12.157 -7.997 -20.813 1.00 98.31 230 ASP A C 1
ATOM 1812 O O . ASP A 1 230 ? 13.125 -8.518 -20.253 1.00 98.31 230 ASP A O 1
ATOM 1816 N N . CYS A 1 231 ? 11.132 -7.493 -20.134 1.00 98.69 231 CYS A N 1
ATOM 1817 C CA . CYS A 1 231 ? 11.031 -7.548 -18.679 1.00 98.69 231 CYS A CA 1
ATOM 1818 C C . CYS A 1 231 ? 9.913 -8.510 -18.287 1.00 98.69 231 CYS A C 1
ATOM 1820 O O . CYS A 1 231 ? 8.779 -8.324 -18.709 1.00 98.69 231 CYS A O 1
ATOM 1822 N N . THR A 1 232 ? 10.201 -9.533 -17.486 1.00 98.75 232 THR A N 1
ATOM 1823 C CA . THR A 1 232 ? 9.202 -10.497 -17.008 1.00 98.75 232 THR A CA 1
ATOM 1824 C C . THR A 1 232 ? 8.988 -10.362 -15.504 1.00 98.75 232 THR A C 1
ATOM 1826 O O . THR A 1 232 ? 9.943 -10.427 -14.730 1.00 98.75 232 THR A O 1
ATOM 1829 N N . ILE A 1 233 ? 7.731 -10.185 -15.086 1.00 98.69 233 ILE A N 1
ATOM 1830 C CA . ILE A 1 233 ? 7.304 -10.044 -13.684 1.00 98.69 233 ILE A CA 1
ATOM 1831 C C . ILE A 1 233 ? 6.063 -10.913 -13.476 1.00 98.69 233 ILE A C 1
ATOM 1833 O O . ILE A 1 233 ? 5.082 -10.768 -14.200 1.00 98.69 233 ILE A O 1
ATOM 1837 N N . MET A 1 234 ? 6.096 -11.830 -12.503 1.00 97.25 234 MET A N 1
ATOM 1838 C CA . MET A 1 234 ? 4.998 -12.779 -12.227 1.00 97.25 234 MET A CA 1
ATOM 1839 C C . MET A 1 234 ? 4.461 -13.509 -13.476 1.00 97.25 234 MET A C 1
ATOM 1841 O O . MET A 1 234 ? 3.255 -13.661 -13.650 1.00 97.25 234 MET A O 1
ATOM 1845 N N . GLY A 1 235 ? 5.351 -13.925 -14.381 1.00 97.25 235 GLY A N 1
ATOM 1846 C CA . GLY A 1 235 ? 4.970 -14.613 -15.622 1.00 97.25 235 GLY A CA 1
ATOM 1847 C C . GLY A 1 235 ? 4.373 -13.712 -16.713 1.00 97.25 235 GLY A C 1
ATOM 1848 O O . GLY A 1 235 ? 4.027 -14.215 -17.776 1.00 97.25 235 GLY A O 1
ATOM 1849 N N . ARG A 1 236 ? 4.275 -12.394 -16.493 1.00 98.25 236 ARG A N 1
ATOM 1850 C CA . ARG A 1 236 ? 3.903 -11.410 -17.520 1.00 98.25 236 ARG A CA 1
ATOM 1851 C C . ARG A 1 236 ? 5.154 -10.794 -18.121 1.00 98.25 236 ARG A C 1
ATOM 1853 O O . ARG A 1 236 ? 5.993 -10.296 -17.374 1.00 98.25 236 ARG A O 1
ATOM 1860 N N . THR A 1 237 ? 5.252 -10.787 -19.446 1.00 98.56 237 THR A N 1
ATOM 1861 C CA . THR A 1 237 ? 6.374 -10.183 -20.173 1.00 98.56 237 THR A CA 1
ATOM 1862 C C . THR A 1 237 ? 5.964 -8.848 -20.786 1.00 98.56 237 THR A C 1
ATOM 1864 O O . THR A 1 237 ? 4.964 -8.750 -21.495 1.00 98.56 237 THR A O 1
ATOM 1867 N N . PHE A 1 238 ? 6.761 -7.824 -20.510 1.00 98.56 238 PHE A N 1
ATOM 1868 C CA . PHE A 1 238 ? 6.660 -6.478 -21.047 1.00 98.56 238 PHE A CA 1
ATOM 1869 C C . PHE A 1 238 ? 7.734 -6.309 -22.115 1.00 98.56 238 PHE A C 1
ATOM 1871 O O . PHE A 1 238 ? 8.915 -6.558 -21.858 1.00 98.56 238 PHE A O 1
ATOM 1878 N N . ASN A 1 239 ? 7.305 -5.904 -23.305 1.00 97.88 239 ASN A N 1
ATOM 1879 C CA . ASN A 1 239 ? 8.177 -5.708 -24.455 1.00 97.88 239 ASN A CA 1
ATOM 1880 C C . ASN A 1 239 ? 8.571 -4.227 -24.569 1.00 97.88 239 ASN A C 1
ATOM 1882 O O . ASN A 1 239 ? 7.776 -3.361 -24.197 1.00 97.88 239 ASN A O 1
ATOM 1886 N N . PRO A 1 240 ? 9.770 -3.926 -25.086 1.00 97.31 240 PRO A N 1
ATOM 1887 C CA . PRO A 1 240 ? 10.196 -2.557 -25.333 1.00 97.31 240 PRO A CA 1
ATOM 1888 C C . PRO A 1 240 ? 9.480 -1.993 -26.568 1.00 97.31 240 PRO A C 1
ATOM 1890 O O . PRO A 1 240 ? 9.220 -2.718 -27.529 1.00 97.31 240 PRO A O 1
ATOM 1893 N N . GLU A 1 241 ? 9.193 -0.693 -26.558 1.00 96.75 241 GLU A N 1
ATOM 1894 C CA . GLU A 1 241 ? 8.630 0.012 -27.721 1.00 96.75 241 GLU A CA 1
ATOM 1895 C C . GLU A 1 241 ? 9.732 0.492 -28.675 1.00 96.75 241 GLU A C 1
ATOM 1897 O O . GLU A 1 241 ? 9.508 0.629 -29.877 1.00 96.75 241 GLU A O 1
ATOM 1902 N N . LEU A 1 242 ? 10.933 0.737 -28.139 1.00 96.38 242 LEU A N 1
ATOM 1903 C CA . LEU A 1 242 ? 12.074 1.299 -28.854 1.00 96.38 242 LEU A CA 1
ATOM 1904 C C . LEU A 1 242 ? 13.347 0.489 -28.581 1.00 96.38 242 LEU A C 1
ATOM 1906 O O . LEU A 1 242 ? 13.599 0.062 -27.451 1.00 96.38 242 LEU A O 1
ATOM 1910 N N . ALA A 1 243 ? 14.175 0.327 -29.614 1.00 97.44 243 ALA A N 1
ATOM 1911 C CA . ALA A 1 243 ? 15.543 -0.165 -29.475 1.00 97.44 243 ALA A CA 1
ATOM 1912 C C . ALA A 1 243 ? 16.472 1.002 -29.109 1.00 97.44 243 ALA A C 1
ATOM 1914 O O . ALA A 1 243 ? 16.355 2.092 -29.673 1.00 97.44 243 ALA A O 1
ATOM 1915 N N . LEU A 1 244 ? 17.396 0.792 -28.168 1.00 97.50 244 LEU A N 1
ATOM 1916 C CA . LEU A 1 244 ? 18.295 1.842 -27.685 1.00 97.50 244 LEU A CA 1
ATOM 1917 C C . LEU A 1 244 ? 19.755 1.404 -27.785 1.00 97.50 244 LEU A C 1
ATOM 1919 O O . LEU A 1 244 ? 20.114 0.274 -27.481 1.00 97.50 244 LEU A O 1
ATOM 1923 N N . TRP A 1 245 ? 20.617 2.325 -28.204 1.00 97.31 245 TRP A N 1
ATOM 1924 C CA . TRP A 1 245 ? 22.052 2.097 -28.402 1.00 97.31 245 TRP A CA 1
ATOM 1925 C C . TRP A 1 245 ? 22.824 1.835 -27.099 1.00 97.31 245 TRP A C 1
ATOM 1927 O O . TRP A 1 245 ? 23.864 1.183 -27.116 1.00 97.31 245 TRP A O 1
ATOM 1937 N N . GLN A 1 246 ? 22.315 2.302 -25.955 1.00 97.81 246 GLN A N 1
ATOM 1938 C CA . GLN A 1 246 ? 22.895 2.019 -24.645 1.00 97.81 246 GLN A CA 1
ATOM 1939 C C . GLN A 1 246 ? 22.108 0.924 -23.927 1.00 97.81 246 GLN A C 1
ATOM 1941 O O . GLN A 1 246 ? 20.904 1.037 -23.699 1.00 97.81 246 GLN A O 1
ATOM 1946 N N . LYS A 1 247 ? 22.820 -0.119 -23.485 1.00 97.25 247 LYS A N 1
ATOM 1947 C CA . LYS A 1 247 ? 22.244 -1.256 -22.749 1.00 97.25 247 LYS A CA 1
ATOM 1948 C C . LYS A 1 247 ? 21.489 -0.821 -21.485 1.00 97.25 247 LYS A C 1
ATOM 1950 O O . LYS A 1 247 ? 20.448 -1.383 -21.153 1.00 97.25 247 LYS A O 1
ATOM 1955 N N . ASN A 1 248 ? 22.029 0.164 -20.769 1.00 97.88 248 ASN A N 1
ATOM 1956 C CA . ASN A 1 248 ? 21.431 0.688 -19.543 1.00 97.88 248 ASN A CA 1
ATOM 1957 C C . ASN A 1 248 ? 20.110 1.419 -19.814 1.00 97.88 248 ASN A C 1
ATOM 1959 O O . ASN A 1 248 ? 19.142 1.174 -19.093 1.00 97.88 248 ASN A O 1
ATOM 1963 N N . ASP A 1 249 ? 20.056 2.224 -20.873 1.00 98.12 249 ASP A N 1
ATOM 1964 C CA . ASP A 1 249 ? 18.859 2.971 -21.262 1.00 98.12 249 ASP A CA 1
ATOM 1965 C C . ASP A 1 249 ? 17.771 2.034 -21.792 1.00 98.12 249 ASP A C 1
ATOM 1967 O O . ASP A 1 249 ? 16.611 2.157 -21.406 1.00 98.12 249 ASP A O 1
ATOM 1971 N N . ALA A 1 250 ? 18.145 1.026 -22.592 1.00 98.12 250 ALA A N 1
ATOM 1972 C CA . ALA A 1 250 ? 17.237 -0.026 -23.059 1.00 98.12 250 ALA A CA 1
ATOM 1973 C C . ALA A 1 250 ? 16.537 -0.745 -21.892 1.00 98.12 250 ALA A C 1
ATOM 1975 O O . ALA A 1 250 ? 15.323 -0.963 -21.909 1.00 98.12 250 ALA A O 1
ATOM 1976 N N . LYS A 1 251 ? 17.295 -1.062 -20.836 1.00 98.38 251 LYS A N 1
ATOM 1977 C CA . LYS A 1 251 ? 16.759 -1.677 -19.618 1.00 98.38 251 LYS A CA 1
ATOM 1978 C C . LYS A 1 251 ? 15.835 -0.730 -18.848 1.00 98.38 251 LYS A C 1
ATOM 1980 O O . LYS A 1 251 ? 14.773 -1.156 -18.390 1.00 98.38 251 LYS A O 1
ATOM 1985 N N . ASP A 1 252 ? 16.213 0.534 -18.685 1.00 98.50 252 ASP A N 1
ATOM 1986 C CA . ASP A 1 252 ? 15.385 1.522 -17.984 1.00 98.50 252 ASP A CA 1
ATOM 1987 C C . ASP A 1 252 ? 14.095 1.845 -18.750 1.00 98.50 252 ASP A C 1
ATOM 1989 O O . ASP A 1 252 ? 13.043 2.028 -18.132 1.00 98.50 252 ASP A O 1
ATOM 1993 N N . HIS A 1 253 ? 14.138 1.822 -20.082 1.00 98.50 253 HIS A N 1
ATOM 1994 C CA . HIS A 1 253 ? 12.974 2.019 -20.938 1.00 98.50 253 HIS A CA 1
ATOM 1995 C C . HIS A 1 253 ? 11.912 0.937 -20.704 1.00 98.50 253 HIS A C 1
ATOM 1997 O O . HIS A 1 253 ? 10.793 1.262 -20.301 1.00 98.50 253 HIS A O 1
ATOM 2003 N N . VAL A 1 254 ? 12.262 -0.350 -20.835 1.00 98.62 254 VAL A N 1
ATOM 2004 C CA . VAL A 1 254 ? 11.294 -1.430 -20.557 1.00 98.62 254 VAL A CA 1
ATOM 2005 C C . VAL A 1 254 ? 10.855 -1.447 -19.087 1.00 98.62 254 VAL A C 1
ATOM 2007 O O . VAL A 1 254 ? 9.707 -1.768 -18.780 1.00 98.62 254 VAL A O 1
ATOM 2010 N N . SER A 1 255 ? 11.731 -1.034 -18.164 1.00 98.69 255 SER A N 1
ATOM 2011 C CA . SER A 1 255 ? 11.376 -0.905 -16.746 1.00 98.69 255 SER A CA 1
ATOM 2012 C C . SER A 1 255 ? 10.314 0.168 -16.514 1.00 98.69 255 SER A C 1
ATOM 2014 O O . SER A 1 255 ? 9.418 -0.014 -15.696 1.00 98.69 255 SER A O 1
ATOM 2016 N N . THR A 1 256 ? 10.392 1.275 -17.252 1.00 98.62 256 THR A N 1
ATOM 2017 C CA . THR A 1 256 ? 9.413 2.367 -17.192 1.00 98.62 256 THR A CA 1
ATOM 2018 C C . THR A 1 256 ? 8.051 1.896 -17.686 1.00 98.62 256 THR A C 1
ATOM 2020 O O . THR A 1 256 ? 7.041 2.143 -17.031 1.00 98.62 256 THR A O 1
ATOM 2023 N N . ILE A 1 257 ? 8.028 1.155 -18.798 1.00 98.62 257 ILE A N 1
ATOM 2024 C CA . ILE A 1 257 ? 6.804 0.558 -19.347 1.00 98.62 257 ILE A CA 1
ATOM 2025 C C . ILE A 1 257 ? 6.165 -0.375 -18.312 1.00 98.62 257 ILE A C 1
ATOM 2027 O O . ILE A 1 257 ? 5.007 -0.185 -17.936 1.00 98.62 257 ILE A O 1
ATOM 2031 N N . ALA A 1 258 ? 6.932 -1.344 -17.800 1.00 98.69 258 ALA A N 1
ATOM 2032 C CA . ALA A 1 258 ? 6.440 -2.304 -16.816 1.00 98.69 258 ALA A CA 1
ATOM 2033 C C . ALA A 1 258 ? 5.947 -1.615 -15.531 1.00 98.69 258 ALA A C 1
ATOM 2035 O O . ALA A 1 258 ? 4.878 -1.954 -15.022 1.00 98.69 258 ALA A O 1
ATOM 2036 N N . PHE A 1 259 ? 6.682 -0.614 -15.032 1.00 98.69 259 PHE A N 1
ATOM 2037 C CA . PHE A 1 259 ? 6.285 0.161 -13.857 1.00 98.69 259 PHE A CA 1
ATOM 2038 C C . PHE A 1 259 ? 4.958 0.888 -14.076 1.00 98.69 259 PHE A C 1
ATOM 2040 O O . PHE A 1 259 ? 4.067 0.759 -13.245 1.00 98.69 259 PHE A O 1
ATOM 2047 N N . ASN A 1 260 ? 4.797 1.606 -15.188 1.00 98.44 260 ASN A N 1
ATOM 2048 C CA . ASN A 1 260 ? 3.588 2.385 -15.458 1.00 98.44 260 ASN A CA 1
ATOM 2049 C C . ASN A 1 260 ? 2.335 1.505 -15.549 1.00 98.44 260 ASN A C 1
ATOM 2051 O O . ASN A 1 260 ? 1.283 1.880 -15.028 1.00 98.44 260 ASN A O 1
ATOM 2055 N N . VAL A 1 261 ? 2.450 0.332 -16.183 1.00 98.50 261 VAL A N 1
ATOM 2056 C CA . VAL A 1 261 ? 1.345 -0.632 -16.275 1.00 98.50 261 VAL A CA 1
ATOM 2057 C C . VAL A 1 261 ? 0.994 -1.177 -14.892 1.00 98.50 261 VAL A C 1
ATOM 2059 O O . VAL A 1 261 ? -0.155 -1.075 -14.469 1.00 98.50 261 VAL A O 1
ATOM 2062 N N . LEU A 1 262 ? 1.981 -1.700 -14.158 1.00 98.50 262 LEU A N 1
ATOM 2063 C CA . LEU A 1 262 ? 1.745 -2.293 -12.840 1.00 98.50 262 LEU A CA 1
ATOM 2064 C C . LEU A 1 262 ? 1.247 -1.261 -11.823 1.00 98.50 262 LEU A C 1
ATOM 2066 O O . LEU A 1 262 ? 0.324 -1.544 -11.065 1.00 98.50 262 LEU A O 1
ATOM 2070 N N . TYR A 1 263 ? 1.820 -0.057 -11.812 1.00 98.56 263 TYR A N 1
ATOM 2071 C CA . TYR A 1 263 ? 1.392 1.022 -10.928 1.00 98.56 263 TYR A CA 1
ATOM 2072 C C . TYR A 1 263 ? -0.084 1.361 -11.135 1.00 98.56 263 TYR A C 1
ATOM 2074 O O . TYR A 1 263 ? -0.825 1.442 -10.158 1.00 98.56 263 TYR A O 1
ATOM 2082 N N . ARG A 1 264 ? -0.521 1.507 -12.394 1.00 98.38 264 ARG A N 1
ATOM 2083 C CA . ARG A 1 264 ? -1.924 1.786 -12.720 1.00 98.38 264 ARG A CA 1
ATOM 2084 C C . ARG A 1 264 ? -2.847 0.678 -12.217 1.00 98.38 264 ARG A C 1
ATOM 2086 O O . ARG A 1 264 ? -3.813 0.974 -11.525 1.00 98.38 264 ARG A O 1
ATOM 2093 N N . GLU A 1 265 ? -2.524 -0.580 -12.507 1.00 98.00 265 GLU A N 1
ATOM 2094 C CA . GLU A 1 265 ? -3.346 -1.726 -12.098 1.00 98.00 265 GLU A CA 1
ATOM 2095 C C . GLU A 1 265 ? -3.485 -1.833 -10.573 1.00 98.00 265 GLU A C 1
ATOM 2097 O O . GLU A 1 265 ? -4.581 -2.049 -10.054 1.00 98.00 265 GLU A O 1
ATOM 2102 N N . PHE A 1 266 ? -2.383 -1.670 -9.836 1.00 98.06 266 PHE A N 1
ATOM 2103 C CA . PHE A 1 266 ? -2.415 -1.718 -8.375 1.00 98.06 266 PHE A CA 1
ATOM 2104 C C . PHE A 1 266 ? -3.130 -0.511 -7.775 1.00 98.06 266 PHE A C 1
ATOM 2106 O O . PHE A 1 266 ? -3.918 -0.686 -6.849 1.00 98.06 266 PHE A O 1
ATOM 2113 N N . TYR A 1 267 ? -2.921 0.682 -8.330 1.00 97.50 267 TYR A N 1
ATOM 2114 C CA . TYR A 1 267 ? -3.640 1.881 -7.916 1.00 97.50 267 TYR A CA 1
ATOM 2115 C C . TYR A 1 267 ? -5.156 1.708 -8.077 1.00 97.50 267 TYR A C 1
ATOM 2117 O O . TYR A 1 267 ? -5.905 1.939 -7.130 1.00 97.50 267 TYR A O 1
ATOM 2125 N N . GLU A 1 268 ? -5.616 1.247 -9.242 1.00 96.75 268 GLU A N 1
ATOM 2126 C CA . GLU A 1 268 ? -7.039 1.007 -9.511 1.00 96.75 268 GLU A CA 1
ATOM 2127 C C . GLU A 1 268 ? -7.619 -0.059 -8.577 1.00 96.75 268 GLU A C 1
ATOM 2129 O O . GLU A 1 268 ? -8.676 0.146 -7.976 1.00 96.75 268 GLU A O 1
ATOM 2134 N N . LYS A 1 269 ? -6.903 -1.172 -8.388 1.00 96.62 269 LYS A N 1
ATOM 2135 C CA . LYS A 1 269 ? -7.307 -2.235 -7.462 1.00 96.62 269 LYS A CA 1
ATOM 2136 C C . LYS A 1 269 ? -7.457 -1.721 -6.029 1.00 96.62 269 LYS A C 1
ATOM 2138 O O . LYS A 1 269 ? -8.437 -2.049 -5.364 1.00 96.62 269 LYS A O 1
ATOM 2143 N N . GLU A 1 270 ? -6.506 -0.922 -5.557 1.00 96.12 270 GLU A N 1
ATOM 2144 C CA . GLU A 1 270 ? -6.534 -0.336 -4.216 1.00 96.12 270 GLU A CA 1
ATOM 2145 C C . GLU A 1 270 ? -7.657 0.696 -4.063 1.00 96.12 270 GLU A C 1
ATOM 2147 O O . GLU A 1 270 ? -8.303 0.725 -3.020 1.00 96.12 270 GLU A O 1
ATOM 2152 N N . ILE A 1 271 ? -7.953 1.498 -5.092 1.00 94.25 271 ILE A N 1
ATOM 2153 C CA . ILE A 1 271 ? -9.105 2.415 -5.088 1.00 94.25 271 ILE A CA 1
ATOM 2154 C C . ILE A 1 271 ? -10.418 1.643 -4.951 1.00 94.25 271 ILE A C 1
ATOM 2156 O O . ILE A 1 271 ? -11.247 2.006 -4.117 1.00 94.25 271 ILE A O 1
ATOM 2160 N N . VAL A 1 272 ? -10.606 0.569 -5.725 1.00 93.06 272 VAL A N 1
ATOM 2161 C CA . VAL A 1 272 ? -11.805 -0.280 -5.629 1.00 93.06 272 VAL A CA 1
ATOM 2162 C C . VAL A 1 272 ? -11.902 -0.916 -4.245 1.00 93.06 272 VAL A C 1
ATOM 2164 O O . VAL A 1 272 ? -12.977 -0.944 -3.649 1.00 93.06 272 VAL A O 1
ATOM 2167 N N . GLU A 1 273 ? -10.783 -1.384 -3.692 1.00 90.88 273 GLU A N 1
ATOM 2168 C CA . GLU A 1 273 ? -10.742 -1.933 -2.340 1.00 90.88 273 GLU A CA 1
ATOM 2169 C C . GLU A 1 273 ? -11.114 -0.880 -1.287 1.00 90.88 273 GLU A C 1
ATOM 2171 O O . GLU A 1 273 ? -11.945 -1.154 -0.421 1.00 90.88 273 GLU A O 1
ATOM 2176 N N . ILE A 1 274 ? -10.567 0.333 -1.380 1.00 89.94 274 ILE A N 1
ATOM 2177 C CA . ILE A 1 274 ? -10.927 1.452 -0.504 1.00 89.94 274 ILE A CA 1
ATOM 2178 C C . ILE A 1 274 ? -12.426 1.720 -0.620 1.00 89.94 274 ILE A C 1
ATOM 2180 O O . ILE A 1 274 ? -13.117 1.623 0.387 1.00 89.94 274 ILE A O 1
ATOM 2184 N N . GLN A 1 275 ? -12.952 1.937 -1.827 1.00 88.44 275 GLN A N 1
ATOM 2185 C CA . GLN A 1 275 ? -14.380 2.175 -2.065 1.00 88.44 275 GLN A CA 1
ATOM 2186 C C . GLN A 1 275 ? -15.267 1.054 -1.511 1.00 88.44 275 GLN A C 1
ATOM 2188 O O . GLN A 1 275 ? -16.290 1.338 -0.893 1.00 88.44 275 GLN A O 1
ATOM 2193 N N . SER A 1 276 ? -14.863 -0.210 -1.668 1.00 86.81 276 SER A N 1
ATOM 2194 C CA . SER A 1 276 ? -15.607 -1.360 -1.141 1.00 86.81 276 SER A CA 1
ATOM 2195 C C . SER A 1 276 ? -15.700 -1.357 0.387 1.00 86.81 276 SER A C 1
ATOM 2197 O O . SER A 1 276 ? -16.709 -1.787 0.937 1.00 86.81 276 SER A O 1
ATOM 2199 N N . ARG A 1 277 ? -14.683 -0.825 1.079 1.00 82.56 277 ARG A N 1
ATOM 2200 C CA . ARG A 1 277 ? -14.693 -0.653 2.539 1.00 82.56 277 ARG A CA 1
ATOM 2201 C C . ARG A 1 277 ? -15.570 0.518 2.974 1.00 82.56 277 ARG A C 1
ATOM 2203 O O . ARG A 1 277 ? -16.086 0.482 4.084 1.00 82.56 277 ARG A O 1
ATOM 2210 N N . LEU A 1 278 ? -15.729 1.531 2.118 1.00 81.06 278 LEU A N 1
ATOM 2211 C CA . LEU A 1 278 ? -16.563 2.700 2.401 1.00 81.06 278 LEU A CA 1
ATOM 2212 C C . LEU A 1 278 ? -18.055 2.417 2.254 1.00 81.06 278 LEU A C 1
ATOM 2214 O O . LEU A 1 278 ? -18.854 3.138 2.842 1.00 81.06 278 LEU A O 1
ATOM 2218 N N . GLN A 1 279 ? -18.430 1.408 1.465 1.00 76.50 279 GLN A N 1
ATOM 2219 C CA . GLN A 1 279 ? -19.829 1.045 1.280 1.00 76.50 279 GLN A CA 1
ATOM 2220 C C . GLN A 1 279 ? -20.405 0.519 2.606 1.00 76.50 279 GLN A C 1
ATOM 2222 O O . GLN A 1 279 ? -19.895 -0.468 3.147 1.00 76.50 279 GLN A O 1
ATOM 2227 N N . PRO A 1 280 ? -21.466 1.149 3.145 1.00 62.84 280 PRO A N 1
ATOM 2228 C CA . PRO A 1 280 ? -22.161 0.649 4.321 1.00 62.84 280 PRO A CA 1
ATOM 2229 C C . PRO A 1 280 ? -22.631 -0.778 4.057 1.00 62.84 280 PRO A C 1
ATOM 2231 O O . PRO A 1 280 ? -23.389 -1.026 3.120 1.00 62.84 280 PRO A O 1
ATOM 2234 N N . TYR A 1 281 ? -22.165 -1.727 4.872 1.00 55.84 281 TYR A N 1
ATOM 2235 C CA . TYR A 1 281 ? -22.675 -3.097 4.897 1.00 55.84 281 TYR A CA 1
ATOM 2236 C C . TYR A 1 281 ? -24.208 -3.060 4.925 1.00 55.84 281 TYR A C 1
ATOM 2238 O O . TYR A 1 281 ? -24.792 -2.730 5.955 1.00 55.84 281 TYR A O 1
ATOM 2246 N N . GLY A 1 282 ? -24.872 -3.375 3.813 1.00 48.97 282 GLY A N 1
ATOM 2247 C CA . GLY A 1 282 ? -26.330 -3.271 3.810 1.00 48.97 282 GLY A CA 1
ATOM 2248 C C . GLY A 1 282 ? -27.070 -3.732 2.571 1.00 48.97 282 GLY A C 1
ATOM 2249 O O . GLY A 1 282 ? -28.217 -4.143 2.701 1.00 48.97 282 GLY A O 1
ATOM 2250 N N . ILE A 1 283 ? -26.456 -3.729 1.390 1.00 50.66 283 ILE A N 1
ATOM 2251 C CA . ILE A 1 283 ? -27.119 -4.272 0.205 1.00 50.66 283 ILE A CA 1
ATOM 2252 C C . ILE A 1 283 ? -26.102 -5.179 -0.483 1.00 50.66 283 ILE A C 1
ATOM 2254 O O . ILE A 1 283 ? -25.239 -4.666 -1.198 1.00 50.66 283 ILE A O 1
ATOM 2258 N N . PRO A 1 284 ? -26.122 -6.516 -0.251 1.00 51.69 284 PRO A N 1
ATOM 2259 C CA . PRO A 1 284 ? -25.472 -7.416 -1.202 1.00 51.69 284 PRO A CA 1
ATOM 2260 C C . PRO A 1 284 ? -25.961 -6.980 -2.578 1.00 51.69 284 PRO A C 1
ATOM 2262 O O . PRO A 1 284 ? -27.159 -6.703 -2.669 1.00 51.69 284 PRO A O 1
ATOM 2265 N N . PRO A 1 285 ? -25.094 -6.846 -3.601 1.00 52.06 285 PRO A N 1
ATOM 2266 C CA . PRO A 1 285 ? -25.553 -6.465 -4.923 1.00 52.06 285 PRO A CA 1
ATOM 2267 C C . PRO A 1 285 ? -26.711 -7.395 -5.224 1.00 52.06 285 PRO A C 1
ATOM 2269 O O . PRO A 1 285 ? -26.522 -8.608 -5.338 1.00 52.06 285 PRO A O 1
ATOM 2272 N N . THR A 1 286 ? -27.926 -6.844 -5.216 1.00 50.81 286 THR A N 1
ATOM 2273 C CA . THR A 1 286 ? -29.089 -7.539 -5.712 1.00 50.81 286 THR A CA 1
ATOM 2274 C C . THR A 1 286 ? -28.687 -7.748 -7.148 1.00 50.81 286 THR A C 1
ATOM 2276 O O . THR A 1 286 ? -28.803 -6.843 -7.972 1.00 50.81 286 THR A O 1
ATOM 2279 N N . SER A 1 287 ? -28.122 -8.924 -7.440 1.00 49.41 287 SER A N 1
ATOM 2280 C CA . SER A 1 287 ? -28.287 -9.524 -8.735 1.00 49.41 287 SER A CA 1
ATOM 2281 C C . SER A 1 287 ? -29.790 -9.472 -8.872 1.00 49.41 287 SER A C 1
ATOM 2283 O O . SER A 1 287 ? -30.507 -10.218 -8.197 1.00 49.41 287 SER A O 1
ATOM 2285 N N . VAL A 1 288 ? -30.272 -8.462 -9.589 1.00 53.97 288 VAL A N 1
ATOM 2286 C CA . VAL A 1 288 ? -31.623 -8.441 -10.090 1.00 53.97 288 VAL A CA 1
ATOM 2287 C C . VAL A 1 288 ? -31.617 -9.695 -10.932 1.00 53.97 288 VAL A C 1
ATOM 2289 O O . VAL A 1 288 ? -31.105 -9.715 -12.049 1.00 53.97 288 VAL A O 1
ATOM 2292 N N . GLY A 1 289 ? -32.017 -10.793 -10.292 1.00 45.16 289 GLY A N 1
ATOM 2293 C CA . GLY A 1 289 ? -32.366 -12.015 -10.948 1.00 45.16 289 GLY A CA 1
ATOM 2294 C C . GLY A 1 289 ? -33.490 -11.560 -11.831 1.00 45.16 289 GLY A C 1
ATOM 2295 O O . GLY A 1 289 ? -34.618 -11.409 -11.372 1.00 45.16 289 GLY A O 1
ATOM 2296 N N . ILE A 1 290 ? -33.141 -11.242 -13.073 1.00 54.50 290 ILE A N 1
ATOM 2297 C CA . ILE A 1 290 ? -34.058 -11.359 -14.179 1.00 54.50 290 ILE A CA 1
ATOM 2298 C C . ILE A 1 290 ? -34.615 -12.767 -13.965 1.00 54.50 290 ILE A C 1
ATOM 2300 O O . ILE A 1 290 ? -33.838 -13.729 -14.043 1.00 54.50 290 ILE A O 1
ATOM 2304 N N . PRO A 1 291 ? -35.882 -12.907 -13.534 1.00 58.81 291 PRO A N 1
ATOM 2305 C CA . PRO A 1 291 ? -36.470 -14.225 -13.404 1.00 58.81 291 PRO A CA 1
ATOM 2306 C C . PRO A 1 291 ? -36.257 -14.905 -14.756 1.00 58.81 291 PRO A C 1
ATOM 2308 O O . PRO A 1 291 ? -36.405 -14.217 -15.768 1.00 58.81 291 PRO A O 1
ATOM 2311 N N . PRO A 1 292 ? -35.847 -16.185 -14.807 1.00 57.88 292 PRO A N 1
ATOM 2312 C CA . PRO A 1 292 ? -35.602 -16.865 -16.070 1.00 57.88 292 PRO A CA 1
ATOM 2313 C C . PRO A 1 292 ? -36.854 -16.729 -16.939 1.00 57.88 292 PRO A C 1
ATOM 2315 O O . PRO A 1 292 ? -37.877 -17.371 -16.700 1.00 57.88 292 PRO A O 1
ATOM 2318 N N . SER A 1 293 ? -36.797 -15.806 -17.899 1.00 59.72 293 SER A N 1
ATOM 2319 C CA . SER A 1 293 ? -37.899 -15.483 -18.781 1.00 59.72 293 SER A CA 1
ATOM 2320 C C . SER A 1 293 ? -37.949 -16.590 -19.811 1.00 59.72 293 SER A C 1
ATOM 2322 O O . SER A 1 293 ? -37.295 -16.510 -20.844 1.00 59.72 293 SER A O 1
ATOM 2324 N N . HIS A 1 294 ? -38.735 -17.604 -19.467 1.00 63.78 294 HIS A N 1
ATOM 2325 C CA . HIS A 1 294 ? -39.235 -18.672 -20.317 1.00 63.78 294 HIS A CA 1
ATOM 2326 C C . HIS A 1 294 ? -38.180 -19.632 -20.903 1.00 63.78 294 HIS A C 1
ATOM 2328 O O . HIS A 1 294 ? -37.124 -19.219 -21.379 1.00 63.78 294 HIS A O 1
ATOM 2334 N N . PRO A 1 295 ? -38.461 -20.949 -20.921 1.00 63.06 295 PRO A N 1
ATOM 2335 C CA . PRO A 1 295 ? -37.701 -21.847 -21.776 1.00 63.06 295 PRO A CA 1
ATOM 2336 C C . PRO A 1 295 ? -37.875 -21.388 -23.236 1.00 63.06 295 PRO A C 1
ATOM 2338 O O . PRO A 1 295 ? -39.001 -21.063 -23.631 1.00 63.06 295 PRO A O 1
ATOM 2341 N N . PRO A 1 296 ? -36.802 -21.345 -24.048 1.00 63.53 296 PRO A N 1
ATOM 2342 C CA . PRO A 1 296 ? -36.945 -21.094 -25.473 1.00 63.53 296 PRO A CA 1
ATOM 2343 C C . PRO A 1 296 ? -37.903 -22.137 -26.070 1.00 63.53 296 PRO A C 1
ATOM 2345 O O . PRO A 1 296 ? -37.860 -23.307 -25.668 1.00 63.53 296 PRO A O 1
ATOM 2348 N N . PRO A 1 297 ? -38.791 -21.743 -27.000 1.00 61.25 297 PRO A N 1
ATOM 2349 C CA . PRO A 1 297 ? -39.667 -22.687 -27.664 1.00 61.25 297 PRO A CA 1
ATOM 2350 C C . PRO A 1 297 ? -38.808 -23.747 -28.346 1.00 61.25 297 PRO A C 1
ATOM 2352 O O . PRO A 1 297 ? -37.849 -23.439 -29.048 1.00 61.25 297 PRO A O 1
ATOM 2355 N N . ASN A 1 298 ? -39.170 -24.991 -28.062 1.00 56.03 298 ASN A N 1
ATOM 2356 C CA . ASN A 1 298 ? -38.625 -26.235 -28.571 1.00 56.03 298 ASN A CA 1
ATOM 2357 C C . ASN A 1 298 ? -38.345 -26.148 -30.084 1.00 56.03 298 ASN A C 1
ATOM 2359 O O . ASN A 1 298 ? -39.233 -26.389 -30.903 1.00 56.03 298 ASN A O 1
ATOM 2363 N N . VAL A 1 299 ? -37.121 -25.767 -30.460 1.00 53.84 299 VAL A N 1
ATOM 2364 C CA . VAL A 1 299 ? -36.669 -25.859 -31.846 1.00 53.84 299 VAL A CA 1
ATOM 2365 C C . VAL A 1 299 ? -36.240 -27.302 -32.041 1.00 53.84 299 VAL A C 1
ATOM 2367 O O . VAL A 1 299 ? -35.217 -27.742 -31.518 1.00 53.84 299 VAL A O 1
ATOM 2370 N N . ALA A 1 300 ? -37.090 -28.048 -32.739 1.00 48.56 300 ALA A N 1
ATOM 2371 C CA . ALA A 1 300 ? -36.829 -29.408 -33.158 1.00 48.56 300 ALA A CA 1
ATOM 2372 C C . ALA A 1 300 ? -35.451 -29.485 -33.832 1.00 48.56 300 ALA A C 1
ATOM 2374 O O . ALA A 1 300 ? -35.222 -28.887 -34.885 1.00 48.56 300 ALA A O 1
ATOM 2375 N N . TYR A 1 301 ? -34.532 -30.223 -33.213 1.00 43.75 301 TYR A N 1
ATOM 2376 C CA . TYR A 1 301 ? -33.301 -30.646 -33.861 1.00 43.75 301 TYR A CA 1
ATOM 2377 C C . TYR A 1 301 ? -33.674 -31.574 -35.019 1.00 43.75 301 TYR A C 1
ATOM 2379 O O . TYR A 1 301 ? -34.084 -32.714 -34.801 1.00 43.75 301 TYR A O 1
ATOM 2387 N N . SER A 1 302 ? -33.529 -31.085 -36.249 1.00 48.44 302 SER A N 1
ATOM 2388 C CA . SER A 1 302 ? -33.428 -31.945 -37.426 1.00 48.44 302 SER A CA 1
ATOM 2389 C C . SER A 1 302 ? -32.083 -32.678 -37.378 1.00 48.44 302 SER A C 1
ATOM 2391 O O . SER A 1 302 ? -31.041 -32.020 -37.354 1.00 48.44 302 SER A O 1
ATOM 2393 N N . PRO A 1 303 ? -32.067 -34.018 -37.375 1.00 60.41 303 PRO A N 1
ATOM 2394 C CA . PRO A 1 303 ? -30.844 -34.794 -37.490 1.00 60.41 303 PRO A CA 1
ATOM 2395 C C . PRO A 1 303 ? -30.579 -35.029 -38.972 1.00 60.41 303 PRO A C 1
ATOM 2397 O O . PRO A 1 303 ? -31.432 -35.645 -39.599 1.00 60.41 303 PRO A O 1
ATOM 2400 N N . LEU A 1 304 ? -29.457 -34.571 -39.547 1.00 47.22 304 LEU A N 1
ATOM 2401 C CA . LEU A 1 304 ? -28.925 -35.140 -40.800 1.00 47.22 304 LEU A CA 1
ATOM 2402 C C . LEU A 1 304 ? -27.587 -34.530 -41.267 1.00 47.22 304 LEU A C 1
ATOM 2404 O O . LEU A 1 304 ? -27.368 -33.329 -41.157 1.00 47.22 304 LEU A O 1
ATOM 2408 N N . HIS A 1 305 ? -26.780 -35.413 -41.878 1.00 43.31 305 HIS A N 1
ATOM 2409 C CA . HIS A 1 305 ? -25.505 -35.237 -42.602 1.00 43.31 305 HIS A CA 1
ATOM 2410 C C . HIS A 1 305 ? -24.260 -34.986 -41.730 1.00 43.31 305 HIS A C 1
ATOM 2412 O O . HIS A 1 305 ? -24.059 -33.901 -41.211 1.00 43.31 305 HIS A O 1
ATOM 2418 N N . HIS A 1 306 ? -23.384 -35.963 -41.449 1.00 50.66 306 HIS A N 1
ATOM 2419 C CA . HIS A 1 306 ? -22.691 -36.900 -42.355 1.00 50.66 306 HIS A CA 1
ATOM 2420 C C . HIS A 1 306 ? -22.010 -36.191 -43.536 1.00 50.66 306 HIS A C 1
ATOM 2422 O O . HIS A 1 306 ? -22.551 -36.122 -44.638 1.00 50.66 306 HIS A O 1
ATOM 2428 N N . SER A 1 307 ? -20.784 -35.723 -43.301 1.00 44.00 307 SER A N 1
ATOM 2429 C CA . SER A 1 307 ? -19.781 -35.526 -44.347 1.00 44.00 307 SER A CA 1
ATOM 2430 C C . SER A 1 307 ? -18.390 -35.802 -43.779 1.00 44.00 307 SER A C 1
ATOM 2432 O O . SER A 1 307 ? -17.833 -35.016 -43.013 1.00 44.00 307 SER A O 1
ATOM 2434 N N . MET A 1 308 ? -17.878 -36.970 -44.159 1.00 42.00 308 MET A N 1
ATOM 2435 C CA . MET A 1 308 ? -16.466 -37.330 -44.158 1.00 42.00 308 MET A CA 1
ATOM 2436 C C . MET A 1 308 ? -15.641 -36.290 -44.913 1.00 42.00 308 MET A C 1
ATOM 2438 O O . MET A 1 308 ? -16.104 -35.829 -45.948 1.00 42.00 308 MET A O 1
ATOM 2442 N N . TYR A 1 309 ? -14.412 -36.026 -44.469 1.00 39.72 309 TYR A N 1
ATOM 2443 C CA . TYR A 1 309 ? -13.271 -35.700 -45.338 1.00 39.72 309 TYR A CA 1
ATOM 2444 C C . TYR A 1 309 ? -11.952 -35.943 -44.582 1.00 39.72 309 TYR A C 1
ATOM 2446 O O . TYR A 1 309 ? -11.980 -36.130 -43.363 1.00 39.72 309 TYR A O 1
ATOM 2454 N N . PRO A 1 310 ? -10.822 -36.111 -45.291 1.00 56.00 310 PRO A N 1
ATOM 2455 C CA . PRO A 1 310 ? -9.960 -37.251 -45.078 1.00 56.00 310 PRO A CA 1
ATOM 2456 C C . PRO A 1 310 ? -8.618 -36.868 -44.465 1.00 56.00 310 PRO A C 1
ATOM 2458 O O . PRO A 1 310 ? -8.128 -35.746 -44.543 1.00 56.00 310 PRO A O 1
ATOM 2461 N N . ASN A 1 311 ? -8.023 -37.903 -43.900 1.00 41.03 311 ASN A N 1
ATOM 2462 C CA . ASN A 1 311 ? -6.645 -37.998 -43.480 1.00 41.03 311 ASN A CA 1
ATOM 2463 C C . ASN A 1 311 ? -5.706 -37.781 -44.685 1.00 41.03 311 ASN A C 1
ATOM 2465 O O . ASN A 1 311 ? -5.709 -38.592 -45.612 1.00 41.03 311 ASN A O 1
ATOM 2469 N N . THR A 1 312 ? -4.904 -36.717 -44.670 1.00 43.94 312 THR A N 1
ATOM 2470 C CA . THR A 1 312 ? -3.716 -36.594 -45.525 1.00 43.94 312 THR A CA 1
ATOM 2471 C C . THR A 1 312 ? -2.475 -36.670 -44.658 1.00 43.94 312 THR A C 1
ATOM 2473 O O . THR A 1 312 ? -2.161 -35.754 -43.899 1.00 43.94 312 THR A O 1
ATOM 2476 N N . ALA A 1 313 ? -1.801 -37.805 -44.798 1.00 44.75 313 ALA A N 1
ATOM 2477 C CA . ALA A 1 313 ? -0.431 -38.031 -44.402 1.00 44.75 313 ALA A CA 1
ATOM 2478 C C . ALA A 1 313 ? 0.513 -37.367 -45.415 1.00 44.75 313 ALA A C 1
ATOM 2480 O O . ALA A 1 313 ? 0.426 -37.659 -46.602 1.00 44.75 313 ALA A O 1
ATOM 2481 N N . ASP A 1 314 ? 1.384 -36.493 -44.926 1.00 46.19 314 ASP A N 1
ATOM 2482 C CA . ASP A 1 314 ? 2.762 -36.246 -45.378 1.00 46.19 314 ASP A CA 1
ATOM 2483 C C . ASP A 1 314 ? 3.320 -35.205 -44.388 1.00 46.19 314 ASP A C 1
ATOM 2485 O O . ASP A 1 314 ? 2.637 -34.247 -44.046 1.00 46.19 314 ASP A O 1
ATOM 2489 N N . GLY A 1 315 ? 4.481 -35.331 -43.759 1.00 35.69 315 GLY A N 1
ATOM 2490 C CA . GLY A 1 315 ? 5.715 -35.904 -44.257 1.00 35.69 315 GLY A CA 1
ATOM 2491 C C . GLY A 1 315 ? 6.780 -34.803 -44.226 1.00 35.69 315 GLY A C 1
ATOM 2492 O O . GLY A 1 315 ? 6.885 -34.024 -45.161 1.00 35.69 315 GLY A O 1
ATOM 2493 N N . SER A 1 316 ? 7.611 -34.811 -43.175 1.00 37.62 316 SER A N 1
ATOM 2494 C CA . SER A 1 316 ? 8.977 -34.239 -43.139 1.00 37.62 316 SER A CA 1
ATOM 2495 C C . SER A 1 316 ? 9.146 -32.714 -42.957 1.00 37.62 316 SER A C 1
ATOM 2497 O O . SER A 1 316 ? 8.977 -31.944 -43.894 1.00 37.62 316 SER A O 1
ATOM 2499 N N . ASN A 1 317 ? 9.648 -32.267 -41.794 1.00 35.00 317 ASN A N 1
ATOM 2500 C CA . ASN A 1 317 ? 11.074 -31.922 -41.600 1.00 35.00 317 ASN A CA 1
ATOM 2501 C C . ASN A 1 317 ? 11.351 -31.090 -40.327 1.00 35.00 317 ASN A C 1
ATOM 2503 O O . ASN A 1 317 ? 10.777 -30.029 -40.114 1.00 35.00 317 ASN A O 1
ATOM 2507 N N . TYR A 1 318 ? 12.300 -31.610 -39.540 1.00 36.25 318 TYR A N 1
ATOM 2508 C CA . TYR A 1 318 ? 13.359 -30.946 -38.767 1.00 36.25 318 TYR A CA 1
ATOM 2509 C C . TYR A 1 318 ? 13.157 -29.501 -38.277 1.00 36.25 318 TYR A C 1
ATOM 2511 O O . TYR A 1 318 ? 13.344 -28.570 -39.045 1.00 36.25 318 TYR A O 1
ATOM 2519 N N . TYR A 1 319 ? 13.045 -29.335 -36.953 1.00 38.16 319 TYR A N 1
ATOM 2520 C CA . TYR A 1 319 ? 14.042 -28.589 -36.171 1.00 38.16 319 TYR A CA 1
ATOM 2521 C C . TYR A 1 319 ? 14.233 -29.258 -34.807 1.00 38.16 319 TYR A C 1
ATOM 2523 O O . TYR A 1 319 ? 13.278 -29.585 -34.108 1.00 38.16 319 TYR A O 1
ATOM 2531 N N . ALA A 1 320 ? 15.499 -29.491 -34.467 1.00 37.09 320 ALA A N 1
ATOM 2532 C CA . ALA A 1 320 ? 15.942 -30.042 -33.202 1.00 37.09 320 ALA A CA 1
ATOM 2533 C C . ALA A 1 320 ? 15.744 -29.011 -32.081 1.00 37.09 320 ALA A C 1
ATOM 2535 O O . ALA A 1 320 ? 16.472 -28.023 -32.002 1.00 37.09 320 ALA A O 1
ATOM 2536 N N . THR A 1 321 ? 14.785 -29.255 -31.194 1.00 36.78 321 THR A N 1
ATOM 2537 C CA . THR A 1 321 ? 14.771 -28.667 -29.855 1.00 36.78 321 THR A CA 1
ATOM 2538 C C . THR A 1 321 ? 15.589 -29.571 -28.946 1.00 36.78 321 THR A C 1
ATOM 2540 O O . THR A 1 321 ? 15.196 -30.698 -28.653 1.00 36.78 321 THR A O 1
ATOM 2543 N N . ALA A 1 322 ? 16.757 -29.083 -28.529 1.00 38.16 322 ALA A N 1
ATOM 2544 C CA . ALA A 1 322 ? 17.517 -29.665 -27.434 1.00 38.16 322 ALA A CA 1
ATOM 2545 C C . ALA A 1 322 ? 16.708 -29.486 -26.140 1.00 38.16 322 ALA A C 1
ATOM 2547 O O . ALA A 1 322 ? 16.835 -28.488 -25.433 1.00 38.16 322 ALA A O 1
ATOM 2548 N N . GLU A 1 323 ? 15.827 -30.443 -25.867 1.00 36.50 323 GLU A N 1
ATOM 2549 C CA . GLU A 1 323 ? 15.239 -30.626 -24.551 1.00 36.50 323 GLU A CA 1
ATOM 2550 C C . GLU A 1 323 ? 16.340 -31.112 -23.606 1.00 36.50 323 GLU A C 1
ATOM 2552 O O . GLU A 1 323 ? 16.917 -32.189 -23.775 1.00 36.50 323 GLU A O 1
ATOM 2557 N N . HIS A 1 324 ? 16.640 -30.302 -22.593 1.00 39.22 324 HIS A N 1
ATOM 2558 C CA . HIS A 1 324 ? 17.342 -30.751 -21.400 1.00 39.22 324 HIS A CA 1
ATOM 2559 C C . HIS A 1 324 ? 16.433 -31.740 -20.655 1.00 39.22 324 HIS A C 1
ATOM 2561 O O . HIS A 1 324 ? 15.684 -31.374 -19.751 1.00 39.22 324 HIS A O 1
ATOM 2567 N N . ALA A 1 325 ? 16.487 -33.006 -21.063 1.00 36.75 325 ALA A N 1
ATOM 2568 C CA . ALA A 1 325 ? 15.927 -34.115 -20.313 1.00 36.75 325 ALA A CA 1
ATOM 2569 C C . ALA A 1 325 ? 16.797 -34.357 -19.071 1.00 36.75 325 ALA A C 1
ATOM 2571 O O . ALA A 1 325 ? 17.912 -34.876 -19.152 1.00 36.75 325 ALA A O 1
ATOM 2572 N N . SER A 1 326 ? 16.288 -33.962 -17.908 1.00 38.19 326 SER A N 1
ATOM 2573 C CA . SER A 1 326 ? 16.826 -34.366 -16.611 1.00 38.19 326 SER A CA 1
ATOM 2574 C C . SER A 1 326 ? 16.612 -35.872 -16.446 1.00 38.19 326 SER A C 1
ATOM 2576 O O . SER A 1 326 ? 15.504 -36.322 -16.157 1.00 38.19 326 SER A O 1
ATOM 2578 N N . TYR A 1 327 ? 17.661 -36.667 -16.657 1.00 38.84 327 TYR A N 1
ATOM 2579 C CA . TYR A 1 327 ? 17.649 -38.089 -16.324 1.00 38.84 327 TYR A CA 1
ATOM 2580 C C . TYR A 1 327 ? 17.576 -38.250 -14.800 1.00 38.84 327 TYR A C 1
ATOM 2582 O O . TYR A 1 327 ? 18.542 -37.974 -14.092 1.00 38.84 327 TYR A O 1
ATOM 2590 N N . TYR A 1 328 ? 16.439 -38.729 -14.297 1.00 40.66 328 TYR A N 1
ATOM 2591 C CA . TYR A 1 328 ? 16.353 -39.303 -12.958 1.00 40.66 328 TYR A CA 1
ATOM 2592 C C . TYR A 1 328 ? 16.763 -40.773 -13.049 1.00 40.66 328 TYR A C 1
ATOM 2594 O O . TYR A 1 328 ? 16.002 -41.608 -13.532 1.00 40.66 328 TYR A O 1
ATOM 2602 N N . ALA A 1 329 ? 17.976 -41.091 -12.605 1.00 43.31 329 ALA A N 1
ATOM 2603 C CA . ALA A 1 329 ? 18.353 -42.462 -12.293 1.00 43.31 329 ALA A CA 1
ATOM 2604 C C . ALA A 1 329 ? 18.045 -42.703 -10.809 1.00 43.31 329 ALA A C 1
ATOM 2606 O O . ALA A 1 329 ? 18.703 -42.145 -9.934 1.00 43.31 329 ALA A O 1
ATOM 2607 N N . THR A 1 330 ? 17.010 -43.491 -10.527 1.00 46.84 330 THR A N 1
ATOM 2608 C CA . THR A 1 330 ? 16.717 -43.996 -9.180 1.00 46.84 330 THR A CA 1
ATOM 2609 C C . THR A 1 330 ? 17.587 -45.212 -8.892 1.00 46.84 330 THR A C 1
ATOM 2611 O O . THR A 1 330 ? 17.607 -46.157 -9.684 1.00 46.84 330 THR A O 1
ATOM 2614 N N . ASP A 1 331 ? 18.291 -45.195 -7.762 1.00 54.44 331 ASP A N 1
ATOM 2615 C CA . ASP A 1 331 ? 18.969 -46.377 -7.239 1.00 54.44 331 ASP A CA 1
ATOM 2616 C C . ASP A 1 331 ? 17.941 -47.405 -6.694 1.00 54.44 331 ASP A C 1
ATOM 2618 O O . ASP A 1 331 ? 16.765 -47.070 -6.506 1.00 54.44 331 ASP A O 1
ATOM 2622 N N . PRO A 1 332 ? 18.336 -48.664 -6.426 1.00 52.31 332 PRO A N 1
ATOM 2623 C CA . PRO A 1 332 ? 17.425 -49.684 -5.898 1.00 52.31 332 PRO A CA 1
ATOM 2624 C C . PRO A 1 332 ? 16.906 -49.408 -4.472 1.00 52.31 332 PRO A C 1
ATOM 2626 O O . PRO A 1 332 ? 16.071 -50.166 -3.985 1.00 52.31 332 PRO A O 1
ATOM 2629 N N . ASN A 1 333 ? 17.382 -48.353 -3.801 1.00 62.47 333 ASN A N 1
ATOM 2630 C CA . ASN A 1 333 ? 17.038 -48.003 -2.422 1.00 62.47 333 ASN A CA 1
ATOM 2631 C C . ASN A 1 333 ? 16.163 -46.737 -2.319 1.00 62.47 333 ASN A C 1
ATOM 2633 O O . ASN A 1 333 ? 15.820 -46.319 -1.212 1.00 62.47 333 ASN A O 1
ATOM 2637 N N . GLY A 1 334 ? 15.761 -46.140 -3.446 1.00 58.62 334 GLY A N 1
ATOM 2638 C CA . GLY A 1 334 ? 14.771 -45.063 -3.495 1.00 58.62 334 GLY A CA 1
ATOM 2639 C C . GLY A 1 334 ? 15.260 -43.700 -2.997 1.00 58.62 334 GLY A C 1
ATOM 2640 O O . GLY A 1 334 ? 14.425 -42.858 -2.663 1.00 58.62 334 GLY A O 1
ATOM 2641 N N . GLN A 1 335 ? 16.573 -43.446 -2.950 1.00 45.97 335 GLN A N 1
ATOM 2642 C CA . GLN A 1 335 ? 17.090 -42.113 -2.618 1.00 45.97 335 GLN A CA 1
ATOM 2643 C C . GLN A 1 335 ? 17.415 -41.300 -3.876 1.00 45.97 335 GLN A C 1
ATOM 2645 O O . GLN A 1 335 ? 18.174 -41.719 -4.746 1.00 45.97 335 GLN A O 1
ATOM 2650 N N . VAL A 1 336 ? 16.831 -40.101 -3.967 1.00 45.03 336 VAL A N 1
ATOM 2651 C CA . VAL A 1 336 ? 17.068 -39.148 -5.059 1.00 45.03 336 VAL A CA 1
ATOM 2652 C C . VAL A 1 336 ? 18.276 -38.280 -4.701 1.00 45.03 336 VAL A C 1
ATOM 2654 O O . VAL A 1 336 ? 18.174 -37.393 -3.856 1.00 45.03 336 VAL A O 1
ATOM 2657 N N . ALA A 1 337 ? 19.419 -38.522 -5.344 1.00 44.56 337 ALA A N 1
ATOM 2658 C CA . ALA A 1 337 ? 20.609 -37.680 -5.220 1.00 44.56 337 ALA A CA 1
ATOM 2659 C C . ALA A 1 337 ? 20.680 -36.672 -6.382 1.00 44.56 337 ALA A C 1
ATOM 2661 O O . ALA A 1 337 ? 20.731 -37.051 -7.551 1.00 44.56 337 ALA A O 1
ATOM 2662 N N . MET A 1 338 ? 20.689 -35.374 -6.062 1.00 42.25 338 MET A N 1
ATOM 2663 C CA . MET A 1 338 ? 20.926 -34.295 -7.027 1.00 42.25 338 MET A CA 1
ATOM 2664 C C . MET A 1 338 ? 22.433 -34.097 -7.219 1.00 42.25 338 MET A C 1
ATOM 2666 O O . MET A 1 338 ? 23.116 -33.629 -6.309 1.00 42.25 338 MET A O 1
ATOM 2670 N N . TYR A 1 339 ? 22.953 -34.418 -8.404 1.00 41.78 339 TYR A N 1
ATOM 2671 C CA . TYR A 1 339 ? 24.330 -34.093 -8.775 1.00 41.78 339 TYR A CA 1
ATOM 2672 C C . TYR A 1 339 ? 24.378 -32.725 -9.460 1.00 41.78 339 TYR A C 1
ATOM 2674 O O . TYR A 1 339 ? 23.869 -32.554 -10.566 1.00 41.78 339 TYR A O 1
ATOM 2682 N N . TYR A 1 340 ? 25.014 -31.750 -8.811 1.00 37.41 340 TYR A N 1
ATOM 2683 C CA . TYR A 1 340 ? 25.374 -30.480 -9.437 1.00 37.41 340 TYR A CA 1
ATOM 2684 C C . TYR A 1 340 ? 26.662 -30.668 -10.245 1.00 37.41 340 TYR A C 1
ATOM 2686 O O . TYR A 1 340 ? 27.723 -30.953 -9.689 1.00 37.41 340 TYR A O 1
ATOM 2694 N N . SER A 1 341 ? 26.583 -30.507 -11.564 1.00 35.12 341 SER A N 1
ATOM 2695 C CA . SER A 1 341 ? 27.754 -30.449 -12.438 1.00 35.12 341 SER A CA 1
ATOM 2696 C C . SER A 1 341 ? 28.448 -29.092 -12.283 1.00 35.12 341 SER A C 1
ATOM 2698 O O . SER A 1 341 ? 27.980 -28.087 -12.815 1.00 35.12 341 SER A O 1
ATOM 2700 N N . ASN A 1 342 ? 29.569 -29.058 -11.559 1.00 31.86 342 ASN A N 1
ATOM 2701 C CA . ASN A 1 342 ? 30.483 -27.917 -11.560 1.00 31.86 342 ASN A CA 1
ATOM 2702 C C . ASN A 1 342 ? 31.374 -27.985 -12.805 1.00 31.86 342 ASN A C 1
ATOM 2704 O O . ASN A 1 342 ? 32.318 -28.771 -12.866 1.00 31.86 342 ASN A O 1
ATOM 2708 N N . THR A 1 343 ? 31.088 -27.143 -13.794 1.00 37.31 343 THR A N 1
ATOM 2709 C CA . THR A 1 343 ? 31.952 -26.952 -14.962 1.00 37.31 343 THR A CA 1
ATOM 2710 C C . THR A 1 343 ? 33.123 -26.053 -14.568 1.00 37.31 343 THR A C 1
ATOM 2712 O O . THR A 1 343 ? 32.990 -24.833 -14.492 1.00 37.31 343 THR A O 1
ATOM 2715 N N . THR A 1 344 ? 34.282 -26.641 -14.280 1.00 37.06 344 THR A N 1
ATOM 2716 C CA . THR A 1 344 ? 35.523 -25.893 -14.041 1.00 37.06 344 THR A CA 1
ATOM 2717 C C . THR A 1 344 ? 36.121 -25.476 -15.387 1.00 37.06 344 THR A C 1
ATOM 2719 O O . THR A 1 344 ? 36.577 -26.324 -16.150 1.00 37.06 344 THR A O 1
ATOM 2722 N N . MET A 1 345 ? 36.124 -24.177 -15.704 1.00 35.44 345 MET A N 1
ATOM 2723 C CA . MET A 1 345 ? 36.891 -23.650 -16.838 1.00 35.44 345 MET A CA 1
ATOM 2724 C C . MET A 1 345 ? 38.353 -23.446 -16.428 1.00 35.44 345 MET A C 1
ATOM 2726 O O . MET A 1 345 ? 38.681 -22.537 -15.669 1.00 35.44 345 MET A O 1
ATOM 2730 N N . THR A 1 346 ? 39.242 -24.289 -16.946 1.00 37.06 346 THR A N 1
ATOM 2731 C CA . THR A 1 346 ? 40.695 -24.083 -16.916 1.00 37.06 346 THR A CA 1
ATOM 2732 C C . THR A 1 346 ? 41.097 -23.025 -17.943 1.00 37.06 346 THR A C 1
ATOM 2734 O O . THR A 1 346 ? 40.964 -23.242 -19.146 1.00 37.06 346 THR A O 1
ATOM 2737 N N . ASN A 1 347 ? 41.611 -21.890 -17.466 1.00 35.50 347 ASN A N 1
ATOM 2738 C CA . ASN A 1 347 ? 42.207 -20.842 -18.294 1.00 35.50 347 ASN A CA 1
ATOM 2739 C C . ASN A 1 347 ? 43.679 -21.189 -18.574 1.00 35.50 347 ASN A C 1
ATOM 2741 O O . ASN A 1 347 ? 44.483 -21.281 -17.648 1.00 35.50 347 ASN A O 1
ATOM 2745 N N . ALA A 1 348 ? 44.033 -21.386 -19.845 1.00 39.03 348 ALA A N 1
ATOM 2746 C CA . ALA A 1 348 ? 45.407 -21.610 -20.281 1.00 39.03 348 ALA A CA 1
ATOM 2747 C C . ALA A 1 348 ? 46.113 -20.264 -20.516 1.00 39.03 348 ALA A C 1
ATOM 2749 O O . ALA A 1 348 ? 45.763 -19.512 -21.425 1.00 39.03 348 ALA A O 1
ATOM 2750 N N . SER A 1 349 ? 47.125 -19.960 -19.705 1.00 45.75 349 SER A N 1
ATOM 2751 C CA . SER A 1 349 ? 48.013 -18.810 -19.882 1.00 45.75 349 SER A CA 1
ATOM 2752 C C . SER A 1 349 ? 49.014 -19.059 -21.016 1.00 45.75 349 SER A C 1
ATOM 2754 O O . SER A 1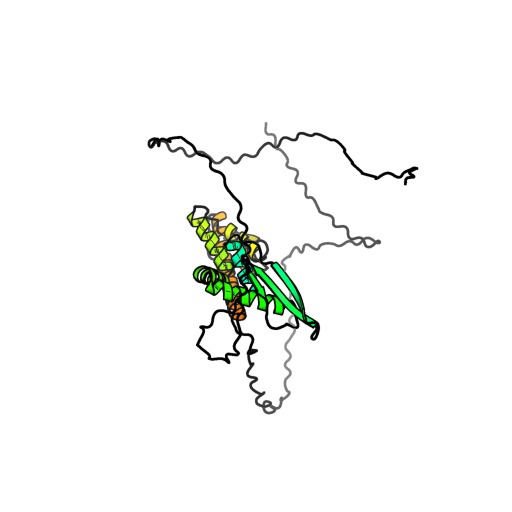 349 ? 49.843 -19.963 -20.931 1.00 45.75 349 SER A O 1
ATOM 2756 N N . HIS A 1 350 ? 48.960 -18.234 -22.064 1.00 45.78 350 HIS A N 1
ATOM 2757 C CA . HIS A 1 350 ? 49.998 -18.123 -23.091 1.00 45.78 350 HIS A CA 1
ATOM 2758 C C . HIS A 1 350 ? 51.170 -17.277 -22.566 1.00 45.78 350 HIS A C 1
ATOM 2760 O O . HIS A 1 350 ? 51.009 -16.083 -22.320 1.00 45.78 350 HIS A O 1
ATOM 2766 N N . GLN A 1 351 ? 52.354 -17.880 -22.443 1.00 45.31 351 GLN A N 1
ATOM 2767 C CA . GLN A 1 351 ? 53.631 -17.161 -22.430 1.00 45.31 351 GLN A CA 1
ATOM 2768 C C . GLN A 1 351 ? 54.050 -16.882 -23.880 1.00 45.31 351 GLN A C 1
ATOM 2770 O O . GLN A 1 351 ? 54.063 -17.794 -24.706 1.00 45.31 351 GLN A O 1
ATOM 2775 N N . ARG A 1 352 ? 54.400 -15.630 -24.190 1.00 49.19 352 ARG A N 1
ATOM 2776 C CA . ARG A 1 352 ? 55.178 -15.276 -25.384 1.00 49.19 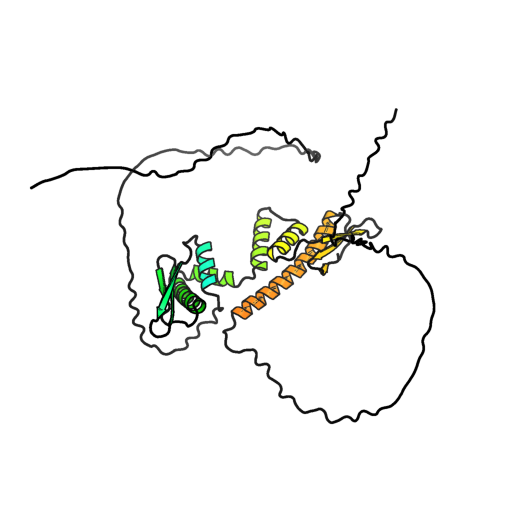352 ARG A CA 1
ATOM 2777 C C . ARG A 1 352 ? 56.604 -14.946 -24.950 1.00 49.19 352 ARG A C 1
ATOM 2779 O O . ARG A 1 352 ? 56.774 -14.191 -23.994 1.00 49.19 352 ARG A O 1
ATOM 2786 N N . ASN A 1 353 ? 57.564 -15.534 -25.661 1.00 54.50 353 ASN A N 1
ATOM 2787 C CA . ASN A 1 353 ? 58.943 -15.052 -25.767 1.00 54.50 353 ASN A CA 1
ATOM 2788 C C . ASN A 1 353 ? 59.009 -13.824 -26.673 1.00 54.50 353 ASN A C 1
ATOM 2790 O O . ASN A 1 353 ? 58.162 -13.748 -27.599 1.00 54.50 353 ASN A O 1
#